Protein AF-F0Y9W9-F1 (afdb_monomer_lite)

Structure (mmCIF, N/CA/C/O backbone):
data_AF-F0Y9W9-F1
#
_entry.id   AF-F0Y9W9-F1
#
loop_
_atom_site.group_PDB
_atom_site.id
_atom_site.type_symbol
_atom_site.label_atom_id
_atom_site.label_alt_id
_atom_site.label_comp_id
_atom_site.label_asym_id
_atom_site.label_entity_id
_atom_site.label_seq_id
_atom_site.pdbx_PDB_ins_code
_atom_site.Cartn_x
_atom_site.Cartn_y
_atom_site.Cartn_z
_atom_site.occupancy
_atom_site.B_iso_or_equiv
_atom_site.auth_seq_id
_atom_site.auth_comp_id
_atom_site.auth_asym_id
_atom_site.auth_atom_id
_atom_site.pdbx_PDB_model_num
ATOM 1 N N . MET A 1 1 ? 81.008 -52.073 2.244 1.00 45.12 1 MET A N 1
ATOM 2 C CA . MET A 1 1 ? 81.678 -50.827 1.821 1.00 45.12 1 MET A CA 1
ATOM 3 C C . MET A 1 1 ? 80.948 -49.653 2.458 1.00 45.12 1 MET A C 1
ATOM 5 O O . MET A 1 1 ? 79.726 -49.645 2.390 1.00 45.12 1 MET A O 1
ATOM 9 N N . PRO A 1 2 ? 81.667 -48.753 3.144 1.00 49.97 2 PRO A N 1
ATOM 10 C CA . PRO A 1 2 ? 81.121 -47.589 3.841 1.00 49.97 2 PRO A CA 1
ATOM 11 C C . PRO A 1 2 ? 81.069 -46.371 2.902 1.00 49.97 2 PRO A C 1
ATOM 13 O O . PRO A 1 2 ? 81.779 -46.360 1.903 1.00 49.97 2 PRO A O 1
ATOM 16 N N . SER A 1 3 ? 80.293 -45.336 3.230 1.00 41.53 3 SER A N 1
ATOM 17 C CA . SER A 1 3 ? 80.846 -44.002 3.534 1.00 41.53 3 SER A CA 1
ATOM 18 C C . SER A 1 3 ? 79.731 -43.009 3.870 1.00 41.53 3 SER A C 1
ATOM 20 O O . SER A 1 3 ? 78.665 -43.021 3.262 1.00 41.53 3 SER A O 1
ATOM 22 N N . ALA A 1 4 ? 79.999 -42.162 4.858 1.00 50.69 4 ALA A N 1
ATOM 23 C CA . ALA A 1 4 ? 79.092 -41.201 5.462 1.00 50.69 4 ALA A CA 1
ATOM 24 C C . ALA A 1 4 ? 79.586 -39.758 5.218 1.00 50.69 4 ALA A C 1
ATOM 26 O O . ALA A 1 4 ? 80.795 -39.545 5.262 1.00 50.69 4 ALA A O 1
ATOM 27 N N . LEU A 1 5 ? 78.630 -38.810 5.112 1.00 49.34 5 LEU A N 1
ATOM 28 C CA . LEU A 1 5 ? 78.704 -37.351 5.415 1.00 49.34 5 LEU A CA 1
ATOM 29 C C . LEU A 1 5 ? 79.636 -36.474 4.524 1.00 49.34 5 LEU A C 1
ATOM 31 O O . LEU A 1 5 ? 80.448 -37.055 3.809 1.00 49.34 5 LEU A O 1
ATOM 35 N N . PRO A 1 6 ? 79.588 -35.104 4.531 1.00 58.44 6 PRO A N 1
ATOM 36 C CA . PRO A 1 6 ? 78.855 -34.134 5.388 1.00 58.44 6 PRO A CA 1
ATOM 37 C C . PRO A 1 6 ? 78.219 -32.883 4.677 1.00 58.44 6 PRO A C 1
ATOM 39 O O . PRO A 1 6 ? 78.320 -32.707 3.467 1.00 58.44 6 PRO A O 1
ATOM 42 N N . ILE A 1 7 ? 77.587 -31.997 5.473 1.00 56.09 7 ILE A N 1
ATOM 43 C CA . ILE A 1 7 ? 77.077 -30.625 5.169 1.00 56.09 7 ILE A CA 1
ATOM 44 C C . ILE A 1 7 ? 78.184 -29.568 5.435 1.00 56.09 7 ILE A C 1
ATOM 46 O O . ILE A 1 7 ? 79.073 -29.849 6.243 1.00 56.09 7 ILE A O 1
ATOM 50 N N . PRO A 1 8 ? 78.126 -28.345 4.854 1.00 61.22 8 PRO A N 1
ATOM 51 C CA . PRO A 1 8 ? 78.086 -27.146 5.723 1.00 61.22 8 PRO A CA 1
ATOM 52 C C . PRO A 1 8 ? 77.173 -25.977 5.248 1.00 61.22 8 PRO A C 1
ATOM 54 O O . PRO A 1 8 ? 76.978 -25.758 4.055 1.00 61.22 8 PRO A O 1
ATOM 57 N N . SER A 1 9 ? 76.654 -25.215 6.228 1.00 49.28 9 SER A N 1
ATOM 58 C CA . SER A 1 9 ? 76.057 -23.849 6.172 1.00 49.28 9 SER A CA 1
ATOM 59 C C . SER A 1 9 ? 77.140 -22.757 5.930 1.00 49.28 9 SER A C 1
ATOM 61 O O . SER A 1 9 ? 78.272 -23.139 5.639 1.00 49.28 9 SER A O 1
ATOM 63 N N . PRO A 1 10 ? 76.970 -21.439 6.229 1.00 57.09 10 PRO A N 1
ATOM 64 C CA . PRO A 1 10 ? 75.840 -20.484 6.215 1.00 57.09 10 PRO A CA 1
ATOM 65 C C . PRO A 1 10 ? 76.157 -19.224 5.345 1.00 57.09 10 PRO A C 1
ATOM 67 O O . PRO A 1 10 ? 77.258 -19.076 4.822 1.00 57.09 10 PRO A O 1
ATOM 70 N N . THR A 1 11 ? 75.259 -18.232 5.242 1.00 49.88 11 THR A N 1
ATOM 71 C CA . THR A 1 11 ? 75.666 -16.842 4.914 1.00 49.88 11 THR A CA 1
ATOM 72 C C . THR A 1 11 ? 74.821 -15.835 5.697 1.00 49.88 11 THR A C 1
ATOM 74 O O . THR A 1 11 ? 73.596 -15.851 5.627 1.00 49.88 11 THR A O 1
ATOM 77 N N . THR A 1 12 ? 75.499 -14.971 6.455 1.00 52.69 12 THR A N 1
ATOM 78 C CA . THR A 1 12 ? 74.963 -13.878 7.284 1.00 52.69 12 THR A CA 1
ATOM 79 C C . THR A 1 12 ? 75.570 -12.528 6.870 1.00 52.69 12 THR A C 1
ATOM 81 O O . THR A 1 12 ? 76.795 -12.459 6.807 1.00 52.69 12 THR A O 1
ATOM 84 N N . SER A 1 13 ? 74.718 -11.486 6.766 1.00 47.53 13 SER A N 1
ATOM 85 C CA . SER A 1 13 ? 74.941 -10.029 7.040 1.00 47.53 13 SER A CA 1
ATOM 86 C C . SER A 1 13 ? 75.997 -9.240 6.220 1.00 47.53 13 SER A C 1
ATOM 88 O O . SER A 1 13 ? 76.772 -9.894 5.530 1.00 47.53 13 SER A O 1
ATOM 90 N N . PRO A 1 14 ? 76.116 -7.872 6.279 1.00 57.94 14 PRO A N 1
ATOM 91 C CA . PRO A 1 14 ? 75.493 -6.834 7.159 1.00 57.94 14 PRO A CA 1
ATOM 92 C C . PRO A 1 14 ? 74.902 -5.563 6.435 1.00 57.94 14 PRO A C 1
ATOM 94 O O . PRO A 1 14 ? 75.173 -5.339 5.263 1.00 57.94 14 PRO A O 1
ATOM 97 N N . THR A 1 15 ? 73.928 -4.825 7.013 1.00 48.25 15 THR A N 1
ATOM 98 C CA . THR A 1 15 ? 73.991 -3.536 7.792 1.00 48.25 15 THR A CA 1
ATOM 99 C C . THR A 1 15 ? 74.195 -2.230 6.992 1.00 48.25 15 THR A C 1
ATOM 101 O O . THR A 1 15 ? 75.249 -2.078 6.396 1.00 48.25 15 THR A O 1
ATOM 104 N N . VAL A 1 16 ? 73.252 -1.263 7.065 1.00 51.06 16 VAL A N 1
ATOM 105 C CA . VAL A 1 16 ? 73.372 0.066 7.748 1.00 51.06 16 VAL A CA 1
ATOM 106 C C . VAL A 1 16 ? 72.125 0.972 7.544 1.00 51.06 16 VAL A C 1
ATOM 108 O O . VAL A 1 16 ? 71.793 1.352 6.427 1.00 51.06 16 VAL A O 1
ATOM 111 N N . SER A 1 17 ? 71.480 1.371 8.650 1.00 52.19 17 SER A N 1
ATOM 112 C CA . SER A 1 17 ? 70.821 2.691 8.868 1.00 52.19 17 SER A CA 1
ATOM 113 C C . SER A 1 17 ? 71.918 3.737 9.231 1.00 52.19 17 SER A C 1
ATOM 115 O O . SER A 1 17 ? 73.065 3.295 9.320 1.00 52.19 17 SER A O 1
ATOM 117 N N . PRO A 1 18 ? 71.701 5.045 9.557 1.00 60.84 18 PRO A N 1
ATOM 118 C CA . PRO A 1 18 ? 70.474 5.840 9.791 1.00 60.84 18 PRO A CA 1
ATOM 119 C C . PRO A 1 18 ? 70.518 7.267 9.157 1.00 60.84 18 PRO A C 1
ATOM 121 O O . PRO A 1 18 ? 71.467 7.589 8.451 1.00 60.84 18 PRO A O 1
ATOM 124 N N . THR A 1 19 ? 69.535 8.147 9.423 1.00 45.56 19 THR A N 1
ATOM 125 C CA . THR A 1 19 ? 69.728 9.545 9.917 1.00 45.56 19 THR A CA 1
ATOM 126 C C . THR A 1 19 ? 68.378 10.264 10.112 1.00 45.56 19 THR A C 1
ATOM 128 O O . THR A 1 19 ? 67.395 10.013 9.425 1.00 45.56 19 THR A O 1
ATOM 131 N N . THR A 1 20 ? 68.374 11.106 11.139 1.00 44.06 20 THR A N 1
ATOM 132 C CA . THR A 1 20 ? 67.322 11.684 11.985 1.00 44.06 20 THR A CA 1
ATOM 133 C C . THR A 1 20 ? 66.932 13.138 11.654 1.00 44.06 20 THR A C 1
ATOM 135 O O . THR A 1 20 ? 67.839 13.917 11.393 1.00 44.06 20 THR A O 1
ATOM 138 N N . SER A 1 21 ? 65.643 13.482 11.862 1.00 50.47 21 SER A N 1
ATOM 139 C CA . SER A 1 21 ? 65.066 14.693 12.532 1.00 50.47 21 SER A CA 1
ATOM 140 C C . SER A 1 21 ? 65.474 16.129 12.090 1.00 50.47 21 SER A C 1
ATOM 142 O O . SER A 1 21 ? 66.391 16.304 11.303 1.00 50.47 21 SER A O 1
ATOM 144 N N . PRO A 1 22 ? 64.920 17.205 12.701 1.00 59.88 22 PRO A N 1
ATOM 145 C CA . PRO A 1 22 ? 63.528 17.699 12.707 1.00 59.88 22 PRO A CA 1
ATOM 146 C C . PRO A 1 22 ? 63.455 19.184 12.240 1.00 59.88 22 PRO A C 1
ATOM 148 O O . PRO A 1 22 ? 64.487 19.831 12.089 1.00 59.88 22 PRO A O 1
ATOM 151 N N . THR A 1 23 ? 62.273 19.796 12.081 1.00 45.53 23 THR A N 1
ATOM 152 C CA . THR A 1 23 ? 62.137 21.274 12.173 1.00 45.53 23 THR A CA 1
ATOM 153 C C . THR A 1 23 ? 60.751 21.668 12.692 1.00 45.53 23 THR A C 1
ATOM 155 O O . THR A 1 23 ? 59.733 21.166 12.222 1.00 45.53 23 THR A O 1
ATOM 158 N N . GLU A 1 24 ? 60.768 22.532 13.705 1.00 47.97 24 GLU A N 1
ATOM 159 C CA . GLU A 1 24 ? 59.662 23.027 14.527 1.00 47.97 24 GLU A CA 1
ATOM 160 C C . GLU A 1 24 ? 58.868 24.187 13.880 1.00 47.97 24 GLU A C 1
ATOM 162 O O . GLU A 1 24 ? 59.366 24.904 13.013 1.00 47.97 24 GLU A O 1
ATOM 167 N N . SER A 1 25 ? 57.638 24.384 14.374 1.00 50.03 25 SER A N 1
ATOM 168 C CA . SER A 1 25 ? 56.758 25.572 14.255 1.00 50.03 25 SER A CA 1
ATOM 169 C C . SER A 1 25 ? 57.387 26.837 14.906 1.00 50.03 25 SER A C 1
ATOM 171 O O . SER A 1 25 ? 58.336 26.646 15.669 1.00 50.03 25 SER A O 1
ATOM 173 N N . PRO A 1 26 ? 56.897 28.108 14.741 1.00 55.50 26 PRO A N 1
ATOM 174 C CA . PRO A 1 26 ? 55.583 28.543 15.284 1.00 55.50 26 PRO A CA 1
ATOM 175 C C . PRO A 1 26 ? 54.857 29.793 14.660 1.00 55.50 26 PRO A C 1
ATOM 177 O O . PRO A 1 26 ? 55.455 30.641 14.011 1.00 55.50 26 PRO A O 1
ATOM 180 N N . THR A 1 27 ? 53.557 29.924 14.998 1.00 47.91 27 THR A N 1
ATOM 181 C CA . THR A 1 27 ? 52.747 31.141 15.330 1.00 47.91 27 THR A CA 1
ATOM 182 C C . THR A 1 27 ? 52.357 32.233 14.306 1.00 47.91 27 THR A C 1
ATOM 184 O O . THR A 1 27 ? 53.193 32.884 13.694 1.00 47.91 27 THR A O 1
ATOM 187 N N . THR A 1 28 ? 51.047 32.553 14.276 1.00 43.94 28 THR A N 1
ATOM 188 C CA . THR A 1 28 ? 50.360 33.863 14.546 1.00 43.94 28 THR A CA 1
ATOM 189 C C . THR A 1 28 ? 48.863 33.706 14.186 1.00 43.94 28 THR A C 1
ATOM 191 O O . THR A 1 28 ? 48.564 32.972 13.257 1.00 43.94 28 THR A O 1
ATOM 194 N N . ALA A 1 29 ? 47.818 34.305 14.771 1.00 52.84 29 ALA A N 1
ATOM 195 C CA . ALA A 1 29 ? 47.466 34.996 16.019 1.00 52.84 29 ALA A CA 1
ATOM 196 C C . ALA A 1 29 ? 45.902 35.064 16.041 1.00 52.84 29 ALA A C 1
ATOM 198 O O . ALA A 1 29 ? 45.303 35.049 14.964 1.00 52.84 29 ALA A O 1
ATOM 199 N N . PRO A 1 30 ? 45.205 35.146 17.194 1.00 53.12 30 PRO A N 1
ATOM 200 C CA . PRO A 1 30 ? 43.744 35.298 17.239 1.00 53.12 30 PRO A CA 1
ATOM 201 C C . PRO A 1 30 ? 43.315 36.776 17.168 1.00 53.12 30 PRO A C 1
ATOM 203 O O . PRO A 1 30 ? 43.881 37.621 17.860 1.00 53.12 30 PRO A O 1
ATOM 206 N N . THR A 1 31 ? 42.281 37.098 16.383 1.00 50.03 31 THR A N 1
ATOM 207 C CA . THR A 1 31 ? 41.627 38.419 16.416 1.00 50.03 31 THR A CA 1
ATOM 208 C C . THR A 1 31 ? 40.296 38.324 17.152 1.00 50.03 31 THR A C 1
ATOM 210 O O . THR A 1 31 ? 39.349 37.695 16.690 1.00 50.03 31 THR A O 1
ATOM 213 N N . THR A 1 32 ? 40.238 38.984 18.303 1.00 55.41 32 THR A N 1
ATOM 214 C CA . THR A 1 32 ? 39.020 39.357 19.018 1.00 55.41 32 THR A CA 1
ATOM 215 C C . THR A 1 32 ? 38.645 40.791 18.643 1.00 55.41 32 THR A C 1
ATOM 217 O O . THR A 1 32 ? 39.508 41.662 18.608 1.00 55.41 32 THR A O 1
ATOM 220 N N . THR A 1 33 ? 37.365 41.062 18.381 1.00 50.31 33 THR A N 1
ATOM 221 C CA . THR A 1 33 ? 36.632 42.229 18.920 1.00 50.31 33 THR A CA 1
ATOM 222 C C . THR A 1 33 ? 35.144 42.193 18.516 1.00 50.31 33 THR A C 1
ATOM 224 O O . THR A 1 33 ? 34.805 41.648 17.467 1.00 50.31 33 THR A O 1
ATOM 227 N N . PRO A 1 34 ? 34.244 42.727 19.368 1.00 54.75 34 PRO A N 1
ATOM 228 C CA . PRO A 1 34 ? 32.792 42.597 19.251 1.00 54.75 34 PRO A CA 1
ATOM 229 C C . PRO A 1 34 ? 32.189 43.723 18.400 1.00 54.75 34 PRO A C 1
ATOM 231 O O . PRO A 1 34 ? 32.618 44.870 18.507 1.00 54.75 34 PRO A O 1
ATOM 234 N N . THR A 1 35 ? 31.154 43.428 17.607 1.00 46.56 35 THR A N 1
ATOM 235 C CA . THR A 1 35 ? 30.336 44.469 16.962 1.00 46.56 35 THR A CA 1
ATOM 236 C C . THR A 1 35 ? 28.912 44.452 17.505 1.00 46.56 35 THR A C 1
ATOM 238 O O . THR A 1 35 ? 28.275 43.416 17.668 1.00 46.56 35 THR A O 1
ATOM 241 N N . THR A 1 36 ? 28.492 45.662 17.837 1.00 41.03 36 THR A N 1
ATOM 242 C CA . THR A 1 36 ? 27.295 46.141 18.516 1.00 41.03 36 THR A CA 1
ATOM 243 C C . THR A 1 36 ? 25.967 45.762 17.863 1.00 41.03 36 THR A C 1
ATOM 245 O O . THR A 1 36 ? 25.839 45.755 16.641 1.00 41.03 36 THR A O 1
ATOM 248 N N . ALA A 1 37 ? 24.955 45.582 18.713 1.00 50.31 37 ALA A N 1
ATOM 249 C CA . ALA A 1 37 ? 23.539 45.568 18.358 1.00 50.31 37 ALA A CA 1
ATOM 250 C C . ALA A 1 37 ? 23.091 46.852 17.632 1.00 50.31 37 ALA A C 1
ATOM 252 O O . ALA A 1 37 ? 23.570 47.943 17.955 1.00 50.31 37 ALA A O 1
ATOM 253 N N . PRO A 1 38 ? 22.075 46.738 16.760 1.00 48.75 38 PRO A N 1
ATOM 254 C CA . PRO A 1 38 ? 21.018 47.740 16.736 1.00 48.75 38 PRO A CA 1
ATOM 255 C C . PRO A 1 38 ? 19.606 47.125 16.804 1.00 48.75 38 PRO A C 1
ATOM 257 O O . PRO A 1 38 ? 19.211 46.299 15.991 1.00 48.75 38 PRO A O 1
ATOM 260 N N . THR A 1 39 ? 18.866 47.602 17.804 1.00 38.53 39 THR A N 1
ATOM 261 C CA . THR A 1 39 ? 17.494 48.134 17.730 1.00 38.53 39 THR A CA 1
ATOM 262 C C . THR A 1 39 ? 16.373 47.289 17.108 1.00 38.53 39 THR A C 1
ATOM 264 O O . THR A 1 39 ? 16.188 47.229 15.896 1.00 38.53 39 THR A O 1
ATOM 267 N N . SER A 1 40 ? 15.499 46.803 17.995 1.00 46.28 40 SER A N 1
ATOM 268 C CA . SER A 1 40 ? 14.095 46.475 17.735 1.00 46.28 40 SER A CA 1
ATOM 269 C C . SER A 1 40 ? 13.322 47.644 17.118 1.00 46.28 40 SER A C 1
ATOM 271 O O . SER A 1 40 ? 13.279 48.717 17.717 1.00 46.28 40 SER A O 1
ATOM 273 N N . ALA A 1 41 ? 12.601 47.403 16.021 1.00 43.66 41 ALA A N 1
ATOM 274 C CA . ALA A 1 41 ? 11.295 48.016 15.774 1.00 43.66 41 ALA A CA 1
ATOM 275 C C . ALA A 1 41 ? 10.528 47.286 14.657 1.00 43.66 41 ALA A C 1
ATOM 277 O O . ALA A 1 41 ? 11.041 47.101 13.559 1.00 43.66 41 ALA A O 1
ATOM 278 N N . SER A 1 42 ? 9.247 47.039 14.945 1.00 41.16 42 SER A N 1
ATOM 279 C CA . SER A 1 42 ? 8.130 46.921 13.991 1.00 41.16 42 SER A CA 1
ATOM 280 C C . SER A 1 42 ? 7.779 45.526 13.447 1.00 41.16 42 SER A C 1
ATOM 282 O O . SER A 1 42 ? 8.096 45.166 12.323 1.00 41.16 42 SER A O 1
ATOM 284 N N . ASN A 1 43 ? 7.008 44.802 14.269 1.00 49.56 43 ASN A N 1
ATOM 285 C CA . ASN A 1 43 ? 5.745 44.130 13.915 1.00 49.56 43 ASN A CA 1
ATOM 286 C C . ASN A 1 43 ? 5.699 43.269 12.627 1.00 49.56 43 ASN A C 1
ATOM 288 O O . ASN A 1 43 ? 5.440 43.812 11.551 1.00 49.56 43 ASN A O 1
ATOM 292 N N . PRO A 1 44 ? 5.730 41.926 12.723 1.00 40.72 44 PRO A N 1
ATOM 293 C CA . PRO A 1 44 ? 5.174 41.083 11.676 1.00 40.72 44 PRO A CA 1
ATOM 294 C C . PRO A 1 44 ? 3.645 41.004 11.817 1.00 40.72 44 PRO A C 1
ATOM 296 O O . PRO A 1 44 ? 3.096 40.582 12.833 1.00 40.72 44 PRO A O 1
ATOM 299 N N . THR A 1 45 ? 2.962 41.449 10.767 1.00 46.06 45 THR A N 1
ATOM 300 C CA . THR A 1 45 ? 1.559 41.182 10.425 1.00 46.06 45 THR A CA 1
ATOM 301 C C . THR A 1 45 ? 1.182 39.720 10.720 1.00 46.06 45 THR A C 1
ATOM 303 O O . THR A 1 45 ? 2.008 38.845 10.442 1.00 46.06 45 THR A O 1
ATOM 306 N N . PRO A 1 46 ? -0.027 39.399 11.236 1.00 45.66 46 PRO A N 1
ATOM 307 C CA . PRO A 1 46 ? -0.427 38.005 11.394 1.00 45.66 46 PRO A CA 1
ATOM 308 C C . PRO A 1 46 ? -0.360 37.295 10.037 1.00 45.66 46 PRO A C 1
ATOM 310 O O . PRO A 1 46 ? -0.986 37.709 9.060 1.00 45.66 46 PRO A O 1
ATOM 313 N N . LYS A 1 47 ? 0.453 36.237 9.996 1.00 46.12 47 LYS A N 1
ATOM 314 C CA . LYS A 1 47 ? 0.538 35.265 8.904 1.00 46.12 47 LYS A CA 1
ATOM 315 C C . LYS A 1 47 ? -0.882 34.756 8.607 1.00 46.12 47 LYS A C 1
ATOM 317 O O . LYS A 1 47 ? -1.599 34.473 9.568 1.00 46.12 47 LYS A O 1
ATOM 322 N N . PRO A 1 48 ? -1.312 34.650 7.335 1.00 45.38 48 PRO A N 1
ATOM 323 C CA . PRO A 1 48 ? -2.627 34.108 7.023 1.00 45.38 48 PRO A CA 1
ATOM 324 C C . PRO A 1 48 ? -2.745 32.723 7.658 1.00 45.38 48 PRO A C 1
ATOM 326 O O . PRO A 1 48 ? -1.899 31.858 7.420 1.00 45.38 48 PRO A O 1
ATOM 329 N N . THR A 1 49 ? -3.762 32.547 8.502 1.00 49.94 49 THR A N 1
ATOM 330 C CA . THR A 1 49 ? -4.181 31.243 9.010 1.00 49.94 49 THR A CA 1
ATOM 331 C C . THR A 1 49 ? -4.287 30.310 7.806 1.00 49.94 49 THR A C 1
ATOM 333 O O . THR A 1 49 ? -5.045 30.641 6.887 1.00 49.94 49 THR A O 1
ATOM 336 N N . PRO A 1 50 ? -3.522 29.204 7.735 1.00 43.88 50 PRO A N 1
ATOM 337 C CA . PRO A 1 50 ? -3.758 28.221 6.693 1.00 43.88 50 PRO A CA 1
ATOM 338 C C . PRO A 1 50 ? -5.222 27.803 6.815 1.00 43.88 50 PRO A C 1
ATOM 340 O O . PRO A 1 50 ? -5.685 27.457 7.904 1.00 43.88 50 PRO A O 1
ATOM 343 N N . ALA A 1 51 ? -5.970 27.937 5.719 1.00 53.41 51 ALA A N 1
ATOM 344 C CA . ALA A 1 51 ? -7.319 27.403 5.646 1.00 53.41 51 ALA A CA 1
ATOM 345 C C . ALA A 1 51 ? -7.266 25.938 6.107 1.00 53.41 51 ALA A C 1
ATOM 347 O O . ALA A 1 51 ? -6.295 25.260 5.756 1.00 53.41 51 ALA A O 1
ATOM 348 N N . PRO A 1 52 ? -8.233 25.461 6.911 1.00 46.47 52 PRO A N 1
ATOM 349 C CA . PRO A 1 52 ? -8.198 24.099 7.415 1.00 46.47 52 PRO A CA 1
ATOM 350 C C . PRO A 1 52 ? -8.060 23.143 6.234 1.00 46.47 52 PRO A C 1
ATOM 352 O O . PRO A 1 52 ? -8.917 23.093 5.349 1.00 46.47 52 PRO A O 1
ATOM 355 N N . THR A 1 53 ? -6.930 22.439 6.210 1.00 44.75 53 THR A N 1
ATOM 356 C CA . THR A 1 53 ? -6.702 21.292 5.347 1.00 44.75 53 THR A CA 1
ATOM 357 C C . THR A 1 53 ? -7.863 20.337 5.574 1.00 44.75 53 THR A C 1
ATOM 359 O O . THR A 1 53 ? -8.223 20.073 6.717 1.00 44.75 53 THR A O 1
ATOM 362 N N . SER A 1 54 ? -8.475 19.911 4.475 1.00 54.25 54 SER A N 1
ATOM 363 C CA . SER A 1 54 ? -9.680 19.089 4.372 1.00 54.25 54 SER A CA 1
ATOM 364 C C . SER A 1 54 ? -9.675 17.842 5.273 1.00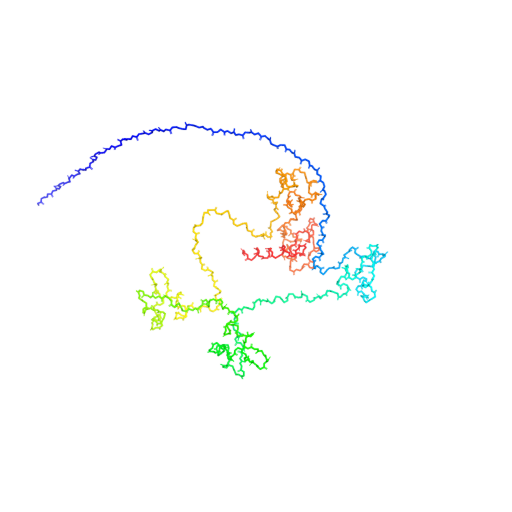 54.25 54 SER A C 1
ATOM 366 O O . SER A 1 54 ? -9.467 16.730 4.797 1.00 54.25 54 SER A O 1
ATOM 368 N N . SER A 1 55 ? -9.966 17.997 6.564 1.00 59.38 55 SER A N 1
ATOM 369 C CA . SER A 1 55 ? -10.518 16.927 7.383 1.00 59.38 55 SER A CA 1
ATOM 370 C C . SER A 1 55 ? -12.034 17.069 7.346 1.00 59.38 55 SER A C 1
ATOM 372 O O . SER A 1 55 ? -12.627 18.028 7.842 1.00 59.38 55 SER A O 1
ATOM 374 N N . CYS A 1 56 ? -12.682 16.120 6.683 1.00 77.38 56 CYS A N 1
ATOM 375 C CA . CYS A 1 56 ? -14.123 15.960 6.750 1.00 77.38 56 CYS A CA 1
ATOM 376 C C . CYS A 1 56 ? -14.479 15.412 8.148 1.00 77.38 56 CYS A C 1
ATOM 378 O O . CYS A 1 56 ? -14.655 14.212 8.369 1.00 77.38 56 CYS A O 1
ATOM 380 N N . ALA A 1 57 ? -14.510 16.294 9.138 1.00 85.88 57 ALA A N 1
ATOM 381 C CA . ALA A 1 57 ? -14.881 15.950 10.499 1.00 85.88 57 ALA A CA 1
ATOM 382 C C . ALA A 1 57 ? -15.880 16.972 11.029 1.00 85.88 57 ALA A C 1
ATOM 384 O O . ALA A 1 57 ? -15.721 18.179 10.843 1.00 85.88 57 ALA A O 1
ATOM 385 N N . ASP A 1 58 ? -16.913 16.462 11.693 1.00 91.19 58 ASP A N 1
ATOM 386 C CA . ASP A 1 58 ? -17.848 17.290 12.434 1.00 91.19 58 ASP A CA 1
ATOM 387 C C . ASP A 1 58 ? -17.174 17.817 13.702 1.00 91.19 58 ASP A C 1
ATOM 389 O O . ASP A 1 58 ? -16.507 17.091 14.440 1.00 91.19 58 ASP A O 1
ATOM 393 N N . SER A 1 59 ? -17.350 19.106 13.958 1.00 90.06 59 SER A N 1
ATOM 394 C CA . SER A 1 59 ? -16.787 19.777 15.116 1.00 90.06 59 SER A CA 1
ATOM 395 C C . SER A 1 59 ? -17.519 19.355 16.387 1.00 90.06 59 SER A C 1
ATOM 397 O O . SER A 1 59 ? -18.696 19.660 16.573 1.00 90.06 59 SER A O 1
ATOM 399 N N . ALA A 1 60 ? -16.792 18.728 17.313 1.00 88.00 60 ALA A N 1
ATOM 400 C CA . ALA A 1 60 ? -17.310 18.362 18.632 1.00 88.00 60 ALA A CA 1
ATOM 401 C C . ALA A 1 60 ? -17.628 19.578 19.525 1.00 88.00 60 ALA A C 1
ATOM 403 O O . ALA A 1 60 ? -18.326 19.444 20.529 1.00 88.00 60 ALA A O 1
ATOM 404 N N . SER A 1 61 ? -17.107 20.761 19.184 1.00 87.94 61 SER A N 1
ATOM 405 C CA . SER A 1 61 ? -17.327 21.999 19.936 1.00 87.94 61 SER A CA 1
ATOM 406 C C . SER A 1 61 ? -18.426 22.885 19.350 1.00 87.94 61 SER A C 1
ATOM 408 O O . SER A 1 61 ? -18.781 23.881 19.976 1.00 87.94 61 SER A O 1
ATOM 410 N N . TRP A 1 62 ? -18.976 22.547 18.179 1.00 91.62 62 TRP A N 1
ATOM 411 C CA . TRP A 1 62 ? -19.997 23.363 17.528 1.00 91.62 62 TRP A CA 1
ATOM 412 C C . TRP A 1 62 ? -21.407 23.014 18.014 1.00 91.62 62 TRP A C 1
ATOM 414 O O . TRP A 1 62 ? -21.781 21.844 18.098 1.00 91.62 62 TRP A O 1
ATOM 424 N N . PHE A 1 63 ? -22.220 24.038 18.289 1.00 91.12 63 PHE A N 1
ATOM 425 C CA . PHE A 1 63 ? -23.628 23.872 18.647 1.00 91.12 63 PHE A CA 1
ATOM 426 C C . PHE A 1 63 ? -24.468 25.114 18.318 1.00 91.12 63 PHE A C 1
ATOM 428 O O . PHE A 1 63 ? -24.029 26.250 18.476 1.00 91.12 63 PHE A O 1
ATOM 435 N N . SER A 1 64 ? -25.732 24.933 17.920 1.00 86.94 64 SER A N 1
ATOM 436 C CA . SER A 1 64 ? -26.619 26.063 17.599 1.00 86.94 64 SER A CA 1
ATOM 437 C C . SER A 1 64 ? -27.441 26.542 18.803 1.00 86.94 64 SER A C 1
ATOM 439 O O . SER A 1 64 ? -28.369 25.855 19.241 1.00 86.94 64 SER A O 1
ATOM 441 N N . LYS A 1 65 ? -27.175 27.761 19.303 1.00 79.00 65 LYS A N 1
ATOM 442 C CA . LYS A 1 65 ? -27.852 28.462 20.430 1.00 79.00 65 LYS A CA 1
ATOM 443 C C . LYS A 1 65 ? -27.780 27.793 21.811 1.00 79.00 65 LYS A C 1
ATOM 445 O O . LYS A 1 65 ? -27.960 28.457 22.827 1.00 79.00 65 LYS A O 1
ATOM 450 N N . LYS A 1 66 ? -27.678 26.465 21.867 1.00 71.81 66 LYS A N 1
ATOM 451 C CA . LYS A 1 66 ? -27.636 25.640 23.079 1.00 71.81 66 LYS A CA 1
ATOM 452 C C . LYS A 1 66 ? -26.712 24.463 22.814 1.00 71.81 66 LYS A C 1
ATOM 454 O O . LYS A 1 66 ? -26.812 23.867 21.748 1.00 71.81 66 LYS A O 1
ATOM 459 N N . SER A 1 67 ? -25.948 24.049 23.820 1.00 75.62 67 SER A N 1
ATOM 460 C CA . SER A 1 67 ? -24.998 22.925 23.749 1.00 75.62 67 SER A CA 1
ATOM 461 C C . SER A 1 67 ? -25.599 21.562 23.374 1.00 75.62 67 SER A C 1
ATOM 463 O O . SER A 1 67 ? -24.860 20.618 23.148 1.00 75.62 67 SER A O 1
ATOM 465 N N . LYS A 1 68 ? -26.931 21.441 23.312 1.00 78.94 68 LYS A N 1
ATOM 466 C CA . LYS A 1 68 ? -27.637 20.217 22.899 1.00 78.94 68 LYS A CA 1
ATOM 467 C C . LYS A 1 68 ? -27.877 20.122 21.383 1.00 78.94 68 LYS A C 1
ATOM 469 O O . LYS A 1 68 ? -28.256 19.067 20.896 1.00 78.94 68 LYS A O 1
ATOM 474 N N . ASN A 1 69 ? -27.720 21.222 20.650 1.00 88.06 69 ASN A N 1
ATOM 475 C CA . ASN A 1 69 ? -27.951 21.271 19.206 1.00 88.06 69 ASN A CA 1
ATOM 476 C C . ASN A 1 69 ? -26.614 21.129 18.464 1.00 88.06 69 ASN A C 1
ATOM 478 O O . ASN A 1 69 ? -26.171 22.078 17.815 1.00 88.06 69 ASN A O 1
ATOM 482 N N . ASP A 1 70 ? -25.961 19.987 18.643 1.00 92.81 70 ASP A N 1
ATOM 483 C CA . ASP A 1 70 ? -24.663 19.639 18.056 1.00 92.81 70 ASP A CA 1
ATOM 484 C C . ASP A 1 70 ? -24.786 19.151 16.595 1.00 92.81 70 ASP A C 1
ATOM 486 O O . ASP A 1 70 ? -25.851 19.230 15.973 1.00 92.81 70 ASP A O 1
ATOM 490 N N . CYS A 1 71 ? -23.692 18.647 16.022 1.00 92.25 71 CYS A N 1
ATOM 491 C CA . CYS A 1 71 ? -23.695 18.104 14.664 1.00 92.25 71 CYS A CA 1
ATOM 492 C C . CYS A 1 71 ? -24.597 16.862 14.502 1.00 92.25 71 CYS A C 1
ATOM 494 O O . CYS A 1 71 ? -25.174 16.683 13.432 1.00 92.25 71 CYS A O 1
ATOM 496 N N . ALA A 1 72 ? -24.833 16.061 15.549 1.00 92.69 72 ALA A N 1
ATOM 497 C CA . ALA A 1 72 ? -25.788 14.951 15.476 1.00 92.69 72 ALA A CA 1
ATOM 498 C C . ALA A 1 72 ? -27.229 15.473 15.356 1.00 92.69 72 ALA A C 1
ATOM 500 O O . ALA A 1 72 ? -28.009 14.982 14.540 1.00 92.69 72 ALA A O 1
ATOM 501 N N . TRP A 1 73 ? -27.560 16.543 16.085 1.00 93.25 73 TRP A N 1
ATOM 502 C CA . TRP A 1 73 ? -28.818 17.263 15.886 1.00 93.25 73 TRP A CA 1
ATOM 503 C C . TRP A 1 73 ? -28.923 17.858 14.474 1.00 93.25 73 TRP A C 1
ATOM 505 O O . TRP A 1 73 ? -30.013 17.881 13.910 1.00 93.25 73 TRP A O 1
ATOM 515 N N . VAL A 1 74 ? -27.831 18.329 13.865 1.00 92.75 74 VAL A N 1
ATOM 516 C CA . VAL A 1 74 ? -27.858 18.801 12.467 1.00 92.75 74 VAL A CA 1
ATOM 517 C C . VAL A 1 74 ? -28.164 17.655 11.498 1.00 92.75 74 VAL A C 1
ATOM 519 O O . VAL A 1 74 ? -28.990 17.848 10.608 1.00 92.75 74 VAL A O 1
ATOM 522 N N . ALA A 1 75 ? -27.572 16.475 11.702 1.00 91.25 75 ALA A N 1
ATOM 523 C CA . ALA A 1 75 ? -27.720 15.313 10.821 1.00 91.25 75 ALA A CA 1
ATOM 524 C C . ALA A 1 75 ? -29.164 14.788 10.730 1.00 91.25 75 ALA A C 1
ATOM 526 O O . ALA A 1 75 ? -29.583 14.311 9.680 1.00 91.25 75 ALA A O 1
ATOM 527 N N . GLU A 1 76 ? -29.957 14.919 11.799 1.00 92.62 76 GLU A N 1
ATOM 528 C CA . GLU A 1 76 ? -31.372 14.510 11.807 1.00 92.62 76 GLU A CA 1
ATOM 529 C C . GLU A 1 76 ? -32.252 15.272 10.795 1.00 92.62 76 GLU A C 1
ATOM 531 O O . GLU A 1 76 ? -33.324 14.792 10.433 1.00 92.62 76 GLU A O 1
ATOM 536 N N . ASP A 1 77 ? -31.852 16.479 10.384 1.00 90.38 77 ASP A N 1
ATOM 537 C CA . ASP A 1 77 ? -32.585 17.317 9.425 1.00 90.38 77 ASP A CA 1
ATOM 538 C C . ASP A 1 77 ? -31.615 18.316 8.777 1.00 90.38 77 ASP A C 1
ATOM 540 O O . ASP A 1 77 ? -31.650 19.536 8.993 1.00 90.38 77 ASP A O 1
ATOM 544 N N . ALA A 1 78 ? -30.688 17.757 8.000 1.00 89.50 78 ALA A N 1
ATOM 545 C CA . ALA A 1 78 ? -29.606 18.492 7.358 1.00 89.50 78 ALA A CA 1
ATOM 546 C C . ALA A 1 78 ? -30.123 19.637 6.464 1.00 89.50 78 ALA A C 1
ATOM 548 O O . ALA A 1 78 ? -29.552 20.731 6.463 1.00 89.50 78 ALA A O 1
ATOM 549 N N . GLU A 1 79 ? -31.245 19.441 5.764 1.00 88.00 79 GLU A N 1
ATOM 550 C CA . GLU A 1 79 ? -31.824 20.439 4.854 1.00 88.00 79 GLU A CA 1
ATOM 551 C C . GLU A 1 79 ? -32.129 21.771 5.555 1.00 88.00 79 GLU A C 1
ATOM 553 O O . GLU A 1 79 ? -31.801 22.847 5.043 1.00 88.00 79 GLU A O 1
ATOM 558 N N . SER A 1 80 ? -32.710 21.719 6.758 1.00 89.44 80 SER A N 1
ATOM 559 C CA . SER A 1 80 ? -33.088 22.923 7.502 1.00 89.44 80 SER A CA 1
ATOM 560 C C . SER A 1 80 ? -31.999 23.399 8.475 1.00 89.44 80 SER A C 1
ATOM 562 O O . SER A 1 80 ? -31.903 24.600 8.788 1.00 89.44 80 SER A O 1
ATOM 564 N N . ARG A 1 81 ? -31.153 22.478 8.955 1.00 93.06 81 ARG A N 1
ATOM 565 C CA . ARG A 1 81 ? -30.210 22.728 10.056 1.00 93.06 81 ARG A CA 1
ATOM 566 C C . ARG A 1 81 ? -28.816 23.121 9.583 1.00 93.06 81 ARG A C 1
ATOM 568 O O . ARG A 1 81 ? -28.165 23.910 10.264 1.00 93.06 81 ARG A O 1
ATOM 575 N N . CYS A 1 82 ? -28.400 22.747 8.374 1.00 92.81 82 CYS A N 1
ATOM 576 C CA . CYS A 1 82 ? -27.091 23.134 7.832 1.00 92.81 82 CYS A CA 1
ATOM 577 C C . CYS A 1 82 ? -26.914 24.642 7.615 1.00 92.81 82 CYS A C 1
ATOM 579 O O . CYS A 1 82 ? -25.792 25.146 7.561 1.00 92.81 82 CYS A O 1
ATOM 581 N N . SER A 1 83 ? -28.012 25.394 7.534 1.00 92.31 83 SER A N 1
ATOM 582 C CA . SER A 1 83 ? -27.976 26.858 7.443 1.00 92.31 83 SER A CA 1
ATOM 583 C C . SER A 1 83 ? -27.944 27.563 8.807 1.00 92.31 83 SER A C 1
ATOM 585 O O . SER A 1 83 ? -27.876 28.793 8.854 1.00 92.31 83 SER A O 1
ATOM 587 N N . LYS A 1 84 ? -28.013 26.819 9.921 1.00 92.81 84 LYS A N 1
ATOM 588 C CA . LYS A 1 84 ? -27.941 27.373 11.280 1.00 92.81 84 LYS A CA 1
ATOM 589 C C . LYS A 1 84 ? -26.512 27.755 11.643 1.00 92.81 84 LYS A C 1
ATOM 591 O O . LYS A 1 84 ? -25.559 27.311 11.009 1.00 92.81 84 LYS A O 1
ATOM 596 N N . LYS A 1 85 ? -26.396 28.603 12.660 1.00 93.31 85 LYS A N 1
ATOM 597 C CA . LYS A 1 85 ? -25.133 29.119 13.179 1.00 93.31 85 LYS A CA 1
ATOM 598 C C . LYS A 1 85 ? -25.034 28.899 14.686 1.00 93.31 85 LYS A C 1
ATOM 600 O O . LYS A 1 85 ? -26.077 28.733 15.337 1.00 93.31 85 LYS A O 1
ATOM 605 N N . ASP A 1 86 ? -23.810 28.885 15.189 1.00 89.12 86 ASP A N 1
ATOM 606 C CA . ASP A 1 86 ? -23.503 29.024 16.612 1.00 89.12 86 ASP A CA 1
ATOM 607 C C . ASP A 1 86 ? -23.480 30.507 17.034 1.00 89.12 86 ASP A C 1
ATOM 609 O O . ASP A 1 86 ? -23.889 31.391 16.269 1.00 89.12 86 ASP A O 1
ATOM 613 N N . ASP A 1 87 ? -23.065 30.762 18.275 1.00 88.81 87 ASP A N 1
ATOM 614 C CA . ASP A 1 87 ? -22.992 32.106 18.859 1.00 88.81 87 ASP A CA 1
ATOM 615 C C . ASP A 1 87 ? -21.836 32.948 18.277 1.00 88.81 87 ASP A C 1
ATOM 617 O O . ASP A 1 87 ? -21.894 34.176 18.332 1.00 88.81 87 ASP A O 1
ATOM 621 N N . ASP A 1 88 ? -20.845 32.299 17.653 1.00 87.38 88 ASP A N 1
ATOM 622 C CA . ASP A 1 88 ? -19.709 32.917 16.953 1.00 87.38 88 ASP A CA 1
ATOM 623 C C . ASP A 1 88 ? -19.977 33.099 15.442 1.00 87.38 88 ASP A C 1
ATOM 625 O O . ASP A 1 88 ? -19.067 33.348 14.647 1.00 87.38 88 ASP A O 1
ATOM 629 N N . ASP A 1 89 ? -21.244 32.989 15.023 1.00 87.44 89 ASP A N 1
ATOM 630 C CA . ASP A 1 89 ? -21.707 33.124 13.637 1.00 87.44 89 ASP A CA 1
ATOM 631 C C . ASP A 1 89 ? -21.171 32.051 12.653 1.00 87.44 89 ASP A C 1
ATOM 633 O O . ASP A 1 89 ? -21.376 32.158 11.431 1.00 87.44 89 ASP A O 1
ATOM 637 N N . VAL A 1 90 ? -20.566 30.968 13.151 1.00 90.19 90 VAL A N 1
ATOM 638 C CA . VAL A 1 90 ? -20.066 29.839 12.357 1.00 90.19 90 VAL A CA 1
ATOM 639 C C . VAL A 1 90 ? -21.227 28.942 11.942 1.00 90.19 90 VAL A C 1
ATOM 641 O O . VAL A 1 90 ? -22.015 28.465 12.759 1.00 90.19 90 VAL A O 1
ATOM 644 N N . LYS A 1 91 ? -21.345 28.682 10.636 1.00 92.56 91 LYS A N 1
ATOM 645 C CA . LYS A 1 91 ? -22.428 27.859 10.081 1.00 92.56 91 LYS A CA 1
ATOM 646 C C . LYS A 1 91 ? -22.205 26.367 10.337 1.00 92.56 91 LYS A C 1
ATOM 648 O O . LYS A 1 91 ? -21.106 25.854 10.136 1.00 92.56 91 LYS A O 1
ATOM 653 N N . ALA A 1 92 ? -23.298 25.648 10.579 1.00 90.81 92 ALA A N 1
ATOM 654 C CA . ALA A 1 92 ? -23.337 24.185 10.594 1.00 90.81 92 ALA A CA 1
ATOM 655 C C . ALA A 1 92 ? -22.747 23.590 9.304 1.00 90.81 92 ALA A C 1
ATOM 657 O O . ALA A 1 92 ? -21.984 22.640 9.343 1.00 90.81 92 ALA A O 1
ATOM 658 N N . LYS A 1 93 ? -22.996 24.217 8.145 1.00 89.38 93 LYS A N 1
ATOM 659 C CA . LYS A 1 93 ? -22.454 23.796 6.841 1.00 89.38 93 LYS A CA 1
ATOM 660 C C . LYS A 1 93 ? -20.917 23.714 6.764 1.00 89.38 93 LYS A C 1
ATOM 662 O O . LYS A 1 93 ? -20.406 23.098 5.826 1.00 89.38 93 LYS A O 1
ATOM 667 N N . SER A 1 94 ? -20.202 24.430 7.632 1.00 89.62 94 SER A N 1
ATOM 668 C CA . SER A 1 94 ? -18.733 24.437 7.701 1.00 89.62 94 SER A CA 1
ATOM 669 C C . SER A 1 94 ? -18.204 23.699 8.922 1.00 89.62 94 SER A C 1
ATOM 671 O O . SER A 1 94 ? -17.143 23.101 8.832 1.00 89.62 94 SER A O 1
ATOM 673 N N . ALA A 1 95 ? -18.930 23.742 10.039 1.00 91.75 95 ALA A N 1
ATOM 674 C CA . ALA A 1 95 ? -18.527 23.074 11.270 1.00 91.75 95 ALA A CA 1
ATOM 675 C C . ALA A 1 95 ? -18.971 21.607 11.346 1.00 91.75 95 ALA A C 1
ATOM 677 O O . ALA A 1 95 ? -18.352 20.839 12.063 1.00 91.75 95 ALA A O 1
ATOM 678 N N . CYS A 1 96 ? -20.014 21.220 10.611 1.00 92.69 96 CYS A N 1
ATOM 679 C CA . CYS A 1 96 ? -20.557 19.866 10.559 1.00 92.69 96 CYS A CA 1
ATOM 680 C C . CYS A 1 96 ? -20.649 19.357 9.102 1.00 92.69 96 CYS A C 1
ATOM 682 O O . CYS A 1 96 ? -21.752 19.163 8.573 1.00 92.69 96 CYS A O 1
ATOM 684 N N . PRO A 1 97 ? -19.521 19.244 8.376 1.00 90.56 97 PRO A N 1
ATOM 685 C CA . PRO A 1 97 ? -19.528 18.838 6.975 1.00 90.56 97 PRO A CA 1
ATOM 686 C C . PRO A 1 97 ? -20.091 17.419 6.754 1.00 90.56 97 PRO A C 1
ATOM 688 O O . PRO A 1 97 ? -20.751 17.224 5.730 1.00 90.56 97 PRO A O 1
ATOM 691 N N . ARG A 1 98 ? -19.933 16.479 7.703 1.00 89.50 98 ARG A N 1
ATOM 692 C CA . ARG A 1 98 ? -20.513 15.122 7.624 1.00 89.50 98 ARG A CA 1
ATOM 693 C C . ARG A 1 98 ? -22.010 15.152 7.890 1.00 89.50 98 ARG A C 1
ATOM 695 O O . ARG A 1 98 ? -22.781 14.706 7.048 1.00 89.50 98 ARG A O 1
ATOM 702 N N . ALA A 1 99 ? -22.441 15.777 8.989 1.00 91.69 99 ALA A N 1
ATOM 703 C CA . ALA A 1 99 ? -23.866 15.932 9.295 1.00 91.69 99 ALA A CA 1
ATOM 704 C C . ALA A 1 99 ? -24.653 16.632 8.178 1.00 91.69 99 ALA A C 1
ATOM 706 O O . ALA A 1 99 ? -25.852 16.420 8.024 1.00 91.69 99 ALA A O 1
ATOM 707 N N . CYS A 1 100 ? -23.983 17.486 7.403 1.00 92.06 100 CYS A N 1
ATOM 708 C CA . CYS A 1 100 ? -24.576 18.185 6.274 1.00 92.06 100 CYS A CA 1
ATOM 709 C C . CYS A 1 100 ? -24.529 17.434 4.941 1.00 92.06 100 CYS A C 1
ATOM 711 O O . CYS A 1 100 ? -24.939 18.019 3.936 1.00 92.06 100 CYS A O 1
ATOM 713 N N . GLY A 1 101 ? -24.021 16.197 4.909 1.00 85.06 101 GLY A N 1
ATOM 714 C CA . GLY A 1 101 ? -23.874 15.410 3.680 1.00 85.06 101 GLY A CA 1
ATOM 715 C C . GLY A 1 101 ? -22.965 16.089 2.654 1.00 85.06 101 GLY A C 1
ATOM 716 O O . GLY A 1 101 ? -23.215 16.033 1.456 1.00 85.06 101 GLY A O 1
ATOM 717 N N . LYS A 1 102 ? -21.972 16.849 3.130 1.00 82.50 102 LYS A N 1
ATOM 718 C CA . LYS A 1 102 ? -20.994 17.572 2.293 1.00 82.50 102 LYS A CA 1
ATOM 719 C C . LYS A 1 102 ? -19.637 16.900 2.278 1.00 82.50 102 LYS A C 1
ATOM 721 O O . LYS A 1 102 ? -18.679 17.460 1.751 1.00 82.50 102 LYS A O 1
ATOM 726 N N . CYS A 1 103 ? -19.589 15.757 2.927 1.00 76.44 103 CYS A N 1
ATOM 727 C CA . CYS A 1 103 ? -18.541 14.799 2.808 1.00 76.44 103 CYS A CA 1
ATOM 728 C C . CYS A 1 103 ? -19.074 13.676 1.951 1.00 76.44 103 CYS A C 1
ATOM 730 O O . CYS A 1 103 ? -20.134 13.131 2.255 1.00 76.44 103 CYS A O 1
ATOM 732 N N . ASP A 1 104 ? -18.344 13.355 0.900 1.00 68.44 104 ASP A N 1
ATOM 733 C CA . ASP A 1 104 ? -18.470 12.054 0.284 1.00 68.44 104 ASP A CA 1
ATOM 734 C C . ASP A 1 104 ? -17.873 11.070 1.305 1.00 68.44 104 ASP A C 1
ATOM 736 O O . ASP A 1 104 ? -16.672 11.087 1.565 1.00 68.44 104 ASP A O 1
ATOM 740 N N . ASP A 1 105 ? -18.718 10.276 1.970 1.00 52.97 105 ASP A N 1
ATOM 741 C CA . ASP A 1 105 ? -18.272 9.138 2.793 1.00 52.97 105 ASP A CA 1
ATOM 742 C C . ASP A 1 105 ? -17.699 7.991 1.915 1.00 52.97 105 ASP A C 1
ATOM 744 O O . ASP A 1 105 ? -17.335 6.944 2.432 1.00 52.97 105 ASP A O 1
ATOM 748 N N . ASP A 1 106 ? -17.541 8.229 0.607 1.00 49.38 106 ASP A N 1
ATOM 749 C CA . ASP A 1 106 ? -16.864 7.402 -0.399 1.00 49.38 106 ASP A CA 1
ATOM 750 C C . ASP A 1 106 ? -15.484 7.992 -0.754 1.00 49.38 106 ASP A C 1
ATOM 752 O O . ASP A 1 106 ? -15.138 8.245 -1.906 1.00 49.38 106 ASP A O 1
ATO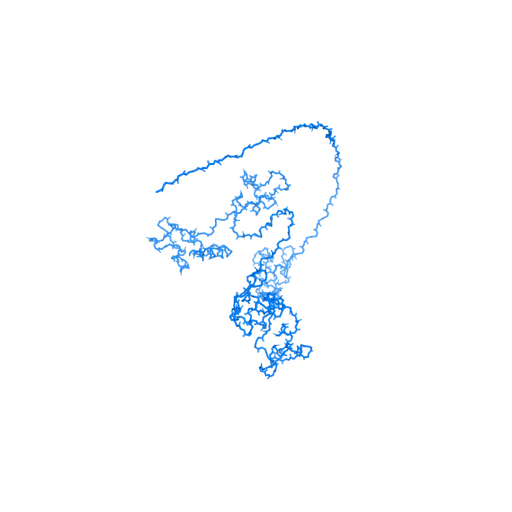M 756 N N . ALA A 1 107 ? -14.675 8.235 0.272 1.00 48.06 107 ALA A N 1
ATOM 757 C CA . ALA A 1 107 ? -13.247 7.975 0.151 1.00 48.06 107 ALA A CA 1
ATOM 758 C C . ALA A 1 107 ? -12.989 6.630 0.837 1.00 48.06 107 ALA A C 1
ATOM 760 O O . ALA A 1 107 ? -12.225 6.541 1.798 1.00 48.06 107 ALA A O 1
ATOM 761 N N . GLU A 1 108 ? -13.683 5.580 0.375 1.00 45.88 108 GLU A N 1
ATOM 762 C CA . GLU A 1 108 ? -12.992 4.302 0.338 1.00 45.88 108 GLU A CA 1
ATOM 763 C C . GLU A 1 108 ? -11.727 4.563 -0.471 1.00 45.88 108 GLU A C 1
ATOM 765 O O . GLU A 1 108 ? -11.765 5.124 -1.569 1.00 45.88 108 GLU A O 1
ATOM 770 N N . GLU A 1 109 ? -10.593 4.243 0.135 1.00 53.62 109 GLU A N 1
ATOM 771 C CA . GLU A 1 109 ? -9.403 3.943 -0.625 1.00 53.62 109 GLU A CA 1
ATOM 772 C C . GLU A 1 109 ? -9.764 2.797 -1.580 1.00 53.62 109 GLU A C 1
ATOM 774 O O . GLU A 1 109 ? -9.530 1.626 -1.294 1.00 53.62 109 GLU A O 1
ATOM 779 N N . GLU A 1 110 ? -10.281 3.129 -2.762 1.00 46.72 110 GLU A N 1
ATOM 780 C CA . GLU A 1 110 ? -9.648 2.572 -3.943 1.00 46.72 110 GLU A CA 1
ATOM 781 C C . GLU A 1 110 ? -8.237 3.162 -3.933 1.00 46.72 110 GLU A C 1
ATOM 783 O O . GLU A 1 110 ? -7.936 4.209 -4.507 1.00 46.72 110 GLU A O 1
ATOM 788 N N . ASP A 1 111 ? -7.373 2.480 -3.181 1.00 43.88 111 ASP A N 1
ATOM 789 C CA . ASP A 1 111 ? -6.049 2.156 -3.668 1.00 43.88 111 ASP A CA 1
ATOM 790 C C . ASP A 1 111 ? -6.268 1.627 -5.092 1.00 43.88 111 ASP A C 1
ATOM 792 O O . ASP A 1 111 ? -6.466 0.435 -5.330 1.00 43.88 111 ASP A O 1
ATOM 796 N N . GLU A 1 112 ? -6.353 2.555 -6.050 1.00 49.56 112 GLU A N 1
ATOM 797 C CA . GLU A 1 112 ? -5.866 2.348 -7.399 1.00 49.56 112 GLU A CA 1
ATOM 798 C C . GLU A 1 112 ? -4.410 1.960 -7.193 1.00 49.56 112 GLU A C 1
ATOM 800 O O . GLU A 1 112 ? -3.507 2.797 -7.261 1.00 49.56 112 GLU A O 1
ATOM 805 N N . ALA A 1 113 ? -4.215 0.682 -6.850 1.00 48.62 113 ALA A N 1
ATOM 806 C CA . ALA A 1 113 ? -2.943 0.023 -6.912 1.00 48.62 113 ALA A CA 1
ATOM 807 C C . ALA A 1 113 ? -2.438 0.395 -8.292 1.00 48.62 113 ALA A C 1
ATOM 809 O O . ALA A 1 113 ? -3.053 -0.004 -9.287 1.00 48.62 113 ALA A O 1
ATOM 810 N N . GLU A 1 114 ? -1.411 1.252 -8.333 1.00 56.16 114 GLU A N 1
ATOM 811 C CA . GLU A 1 114 ? -0.774 1.666 -9.575 1.00 56.16 114 GLU A CA 1
ATOM 812 C C . GLU A 1 114 ? -0.696 0.416 -10.443 1.00 56.16 114 GLU A C 1
ATOM 814 O O . GLU A 1 114 ? -0.143 -0.577 -9.952 1.00 56.16 114 GLU A O 1
ATOM 819 N N . PRO A 1 115 ? -1.348 0.385 -11.626 1.00 53.56 115 PRO A N 1
ATOM 820 C CA . PRO A 1 115 ? -1.576 -0.865 -12.321 1.00 53.56 115 PRO A CA 1
ATOM 821 C C . PRO A 1 115 ? -0.224 -1.535 -12.461 1.00 53.56 115 PRO A C 1
ATOM 823 O O . PRO A 1 115 ? 0.678 -0.982 -13.100 1.00 53.56 115 PRO A O 1
ATOM 826 N N . ALA A 1 116 ? -0.072 -2.687 -11.796 1.00 58.00 116 ALA A N 1
ATOM 827 C CA . ALA A 1 116 ? 1.113 -3.502 -11.948 1.00 58.00 116 ALA A CA 1
ATOM 828 C C . ALA A 1 116 ? 1.328 -3.619 -13.454 1.00 58.00 116 ALA A C 1
ATOM 830 O O . ALA A 1 116 ? 0.376 -3.900 -14.187 1.00 58.00 116 ALA A O 1
ATOM 831 N N . CYS A 1 117 ? 2.525 -3.260 -13.921 1.00 73.38 117 CYS A N 1
ATOM 832 C CA . CYS A 1 117 ? 2.800 -3.179 -15.346 1.00 73.38 117 CYS A CA 1
ATOM 833 C C . CYS A 1 117 ? 2.814 -4.591 -15.946 1.00 73.38 117 CYS A C 1
ATOM 835 O O . CYS A 1 117 ? 3.864 -5.200 -16.137 1.00 73.38 117 CYS A O 1
ATOM 837 N N . GLU A 1 118 ? 1.623 -5.121 -16.193 1.00 83.31 118 GLU A N 1
ATOM 838 C CA . GLU A 1 118 ? 1.359 -6.490 -16.587 1.00 83.31 118 GLU A CA 1
ATOM 839 C C . GLU A 1 118 ? 0.250 -6.510 -17.640 1.00 83.31 118 GLU A C 1
ATOM 841 O O . GLU A 1 118 ? -0.650 -5.671 -17.673 1.00 83.31 118 GLU A O 1
ATOM 846 N N . ASP A 1 119 ? 0.344 -7.469 -18.550 1.00 88.69 119 ASP A N 1
ATOM 847 C CA . ASP A 1 119 ? -0.717 -7.750 -19.500 1.00 88.69 119 ASP A CA 1
ATOM 848 C C . ASP A 1 119 ? -1.778 -8.656 -18.856 1.00 88.69 119 ASP A C 1
ATOM 850 O O . ASP A 1 119 ? -1.472 -9.738 -18.361 1.00 88.69 119 ASP A O 1
ATOM 854 N N . ASP A 1 120 ? -3.046 -8.273 -18.951 1.00 90.00 120 ASP A N 1
ATOM 855 C CA . ASP A 1 120 ? -4.186 -9.083 -18.534 1.00 90.00 120 ASP A CA 1
ATOM 856 C C . ASP A 1 120 ? -4.238 -10.388 -19.346 1.00 90.00 120 ASP A C 1
ATOM 858 O O . ASP A 1 120 ? -4.594 -10.425 -20.531 1.00 90.00 120 ASP A O 1
ATOM 862 N N . SER A 1 121 ? -3.896 -11.492 -18.679 1.00 87.94 121 SER A N 1
ATOM 863 C CA . SER A 1 121 ? -3.883 -12.838 -19.259 1.00 87.94 121 SER A CA 1
ATOM 864 C C . SER A 1 121 ? -5.263 -13.335 -19.709 1.00 87.94 121 SER A C 1
ATOM 866 O O . SER A 1 121 ? -5.354 -14.249 -20.538 1.00 87.94 121 SER A O 1
ATOM 868 N N . THR A 1 122 ? -6.338 -12.730 -19.200 1.00 90.69 122 THR A N 1
ATOM 869 C CA . THR A 1 122 ? -7.724 -13.058 -19.542 1.00 90.69 122 THR A CA 1
ATOM 870 C C . THR A 1 122 ? -8.268 -12.201 -20.682 1.00 90.69 122 THR A C 1
ATOM 872 O O . THR A 1 122 ? -9.267 -12.574 -21.306 1.00 90.69 122 THR A O 1
ATOM 875 N N . TRP A 1 123 ? -7.593 -11.102 -21.029 1.00 94.38 123 TRP A N 1
ATOM 876 C CA . TRP A 1 123 ? -8.022 -10.225 -22.109 1.00 94.38 123 TRP A CA 1
ATOM 877 C C . TRP A 1 123 ? -7.748 -10.831 -23.493 1.00 94.38 123 TRP A C 1
ATOM 879 O O . TRP A 1 123 ? -6.646 -11.285 -23.819 1.00 94.38 123 TRP A O 1
ATOM 889 N N . PHE A 1 124 ? -8.753 -10.784 -24.373 1.00 95.31 124 PHE A N 1
ATOM 890 C CA . PHE A 1 124 ? -8.605 -11.141 -25.783 1.00 95.31 124 PHE A CA 1
ATOM 891 C C . PHE A 1 124 ? -9.620 -10.429 -26.685 1.00 95.31 124 PHE A C 1
ATOM 893 O O . PHE A 1 124 ? -10.746 -10.142 -26.291 1.00 95.31 124 PHE A O 1
ATOM 900 N N . SER A 1 125 ? -9.271 -10.200 -27.955 1.00 95.00 125 SER A N 1
ATOM 901 C CA . SER A 1 125 ? -10.185 -9.578 -28.927 1.00 95.00 125 SER A CA 1
ATOM 902 C C . SER A 1 125 ? -10.901 -10.611 -29.804 1.00 95.00 125 SER A C 1
ATOM 904 O O . SER A 1 125 ? -10.287 -11.202 -30.698 1.00 95.00 125 SER A O 1
ATOM 906 N N . LYS A 1 126 ? -12.219 -10.789 -29.625 1.00 92.81 126 LYS A N 1
ATOM 907 C CA . LYS A 1 126 ? -13.120 -11.709 -30.368 1.00 92.81 126 LYS A CA 1
ATOM 908 C C . LYS A 1 126 ? -12.840 -13.210 -30.227 1.00 92.81 126 LYS A C 1
ATOM 910 O O . LYS A 1 126 ? -13.750 -14.019 -30.344 1.00 92.81 126 LYS A O 1
ATOM 915 N N . LYS A 1 127 ? -11.575 -13.608 -30.093 1.00 90.50 127 LYS A N 1
ATOM 916 C CA . LYS A 1 127 ? -11.130 -14.992 -29.904 1.00 90.50 127 LYS A CA 1
ATOM 917 C C . LYS A 1 127 ? -9.948 -15.015 -28.948 1.00 90.50 127 LYS A C 1
ATOM 919 O O . LYS A 1 127 ? -9.096 -14.135 -29.036 1.00 90.50 127 LYS A O 1
ATOM 924 N N . SER A 1 128 ? -9.846 -16.056 -28.131 1.00 87.44 128 SER A N 1
ATOM 925 C CA . SER A 1 128 ? -8.777 -16.219 -27.133 1.00 87.44 128 SER A CA 1
ATOM 926 C C . SER A 1 128 ? -7.359 -16.180 -27.716 1.00 87.44 128 SER A C 1
ATOM 928 O O . SER A 1 128 ? -6.422 -15.777 -27.040 1.00 87.44 128 SER A O 1
ATOM 930 N N . SER A 1 129 ? -7.179 -16.524 -28.997 1.00 85.81 129 SER A N 1
ATOM 931 C CA . SER A 1 129 ? -5.879 -16.405 -29.678 1.00 85.81 129 SER A CA 1
ATOM 932 C C . SER A 1 129 ? -5.433 -14.959 -29.946 1.00 85.81 129 SER A C 1
ATOM 934 O O . SER A 1 129 ? -4.282 -14.747 -30.306 1.00 85.81 129 SER A O 1
ATOM 936 N N . ASN A 1 130 ? -6.327 -13.972 -29.835 1.00 92.38 130 ASN A N 1
ATOM 937 C CA . ASN A 1 130 ? -6.017 -12.547 -29.994 1.00 92.38 130 ASN A CA 1
ATOM 938 C C . ASN A 1 130 ? -5.798 -11.889 -28.618 1.00 92.38 130 ASN A C 1
ATOM 940 O O . ASN A 1 130 ? -6.452 -10.896 -28.296 1.00 92.38 130 ASN A O 1
ATOM 944 N N . ASN A 1 131 ? -4.933 -12.485 -27.804 1.00 93.31 131 ASN A N 1
ATOM 945 C CA . ASN A 1 131 ? -4.565 -12.017 -26.465 1.00 93.31 131 ASN A CA 1
ATOM 946 C C . ASN A 1 131 ? -3.493 -10.908 -26.511 1.00 93.31 131 ASN A C 1
ATOM 948 O O . ASN A 1 131 ? -3.123 -10.430 -27.588 1.00 93.31 131 ASN A O 1
ATOM 952 N N . CYS A 1 132 ? -2.957 -10.505 -25.359 1.00 93.44 132 CYS A N 1
ATOM 953 C CA . CYS A 1 132 ? -1.950 -9.444 -25.285 1.00 93.44 132 CYS A CA 1
ATOM 954 C C . CYS A 1 132 ? -0.646 -9.752 -26.046 1.00 93.44 132 CYS A C 1
ATOM 956 O O . CYS A 1 132 ? -0.079 -8.858 -26.671 1.00 93.44 132 CYS A O 1
ATOM 958 N N . ARG A 1 133 ? -0.245 -11.025 -26.182 1.00 93.44 133 ARG A N 1
ATOM 959 C CA . ARG A 1 133 ? 0.884 -11.413 -27.053 1.00 93.44 133 ARG A CA 1
ATOM 960 C C . ARG A 1 133 ? 0.605 -11.120 -28.525 1.00 93.44 133 ARG A C 1
ATOM 962 O O . ARG A 1 133 ? 1.474 -10.638 -29.247 1.00 93.44 133 ARG A O 1
ATOM 969 N N . TRP A 1 134 ? -0.624 -11.369 -28.972 1.00 93.69 134 TRP A N 1
ATOM 970 C CA . TRP A 1 134 ? -1.059 -10.933 -30.294 1.00 93.69 134 TRP A CA 1
ATOM 971 C C . TRP A 1 134 ? -1.056 -9.403 -30.389 1.00 93.69 134 TRP A C 1
ATOM 973 O O . TRP A 1 134 ? -0.655 -8.867 -31.414 1.00 93.69 134 TRP A O 1
ATOM 983 N N . VAL A 1 135 ? -1.435 -8.656 -29.352 1.00 94.44 135 VAL A N 1
ATOM 984 C CA . VAL A 1 135 ? -1.340 -7.184 -29.380 1.00 94.44 135 VAL A CA 1
ATOM 985 C C . VAL A 1 135 ? 0.112 -6.713 -29.567 1.00 94.44 135 VAL A C 1
ATOM 987 O O . VAL A 1 135 ? 0.350 -5.878 -30.446 1.00 94.44 135 VAL A O 1
ATOM 990 N N . ALA A 1 136 ? 1.065 -7.321 -28.852 1.00 91.50 136 ALA A N 1
ATOM 991 C CA . ALA A 1 136 ? 2.489 -6.966 -28.845 1.00 91.50 136 ALA A CA 1
ATOM 992 C C . ALA A 1 136 ? 3.186 -7.122 -30.209 1.00 91.50 136 ALA A C 1
ATOM 994 O O . ALA A 1 136 ? 4.126 -6.399 -30.521 1.00 91.50 136 ALA A O 1
ATOM 995 N N . GLU A 1 137 ? 2.710 -8.021 -31.076 1.00 92.25 137 GLU A N 1
ATOM 996 C CA . GLU A 1 137 ? 3.245 -8.158 -32.441 1.00 92.25 137 GLU A CA 1
ATOM 997 C C . GLU A 1 137 ? 2.965 -6.931 -33.328 1.00 92.25 137 GLU A C 1
ATOM 999 O O . GLU A 1 137 ? 3.637 -6.729 -34.343 1.00 92.25 137 GLU A O 1
ATOM 1004 N N . LYS A 1 138 ? 1.912 -6.152 -33.031 1.00 92.88 138 LYS A N 1
ATOM 1005 C CA . LYS A 1 138 ? 1.538 -4.976 -33.835 1.00 92.88 138 LYS A CA 1
ATOM 1006 C C . LYS A 1 138 ? 0.782 -3.914 -33.017 1.00 92.88 138 LYS A C 1
ATOM 1008 O O . LYS A 1 138 ? -0.388 -3.625 -33.335 1.00 92.88 138 LYS A O 1
ATOM 1013 N N . PRO A 1 139 ? 1.435 -3.306 -32.012 1.00 89.81 139 PRO A N 1
ATOM 1014 C CA . PRO A 1 139 ? 0.796 -2.434 -31.026 1.00 89.81 139 PRO A CA 1
ATOM 1015 C C . PRO A 1 139 ? 0.056 -1.257 -31.666 1.00 89.81 139 PRO A C 1
ATOM 1017 O O . PRO A 1 139 ? -1.114 -1.033 -31.349 1.00 89.81 139 PRO A O 1
ATOM 1020 N N . ASP A 1 140 ? 0.645 -0.616 -32.683 1.00 91.94 140 ASP A N 1
ATOM 1021 C CA . ASP A 1 140 ? 0.069 0.544 -33.390 1.00 91.94 140 ASP A CA 1
ATOM 1022 C C . ASP A 1 140 ? -1.381 0.342 -33.853 1.00 91.94 140 ASP A C 1
ATOM 1024 O O . ASP A 1 140 ? -2.189 1.269 -33.892 1.00 91.94 140 ASP A O 1
ATOM 1028 N N . SER A 1 141 ? -1.726 -0.892 -34.228 1.00 91.81 141 SER A N 1
ATOM 1029 C CA . SER A 1 141 ? -3.051 -1.232 -34.761 1.00 91.81 141 SER A CA 1
ATOM 1030 C C . SER A 1 141 ? -3.916 -2.040 -33.798 1.00 91.81 141 SER A C 1
ATOM 1032 O O . SER A 1 141 ? -5.141 -2.094 -33.964 1.00 91.81 141 SER A O 1
ATOM 1034 N N . ARG A 1 142 ? -3.291 -2.702 -32.820 1.00 95.50 142 ARG A N 1
ATOM 1035 C CA . ARG A 1 142 ? -3.948 -3.679 -31.947 1.00 95.50 142 ARG A CA 1
ATOM 1036 C C . ARG A 1 142 ? -4.306 -3.082 -30.587 1.00 95.50 142 ARG A C 1
ATOM 1038 O O . ARG A 1 142 ? -5.353 -3.441 -30.064 1.00 95.50 142 ARG A O 1
ATOM 1045 N N . CYS A 1 143 ? -3.587 -2.067 -30.107 1.00 94.88 143 CYS A N 1
ATOM 1046 C CA . CYS A 1 143 ? -3.888 -1.373 -28.847 1.00 94.88 143 CYS A CA 1
ATOM 1047 C C . CYS A 1 143 ? -5.233 -0.630 -28.837 1.00 94.88 143 CYS A C 1
ATOM 1049 O O . CYS A 1 143 ? -5.828 -0.396 -27.788 1.00 94.88 143 CYS A O 1
ATOM 1051 N N . SER A 1 144 ? -5.767 -0.311 -30.016 1.00 94.50 144 SER A N 1
ATOM 1052 C CA . SER A 1 144 ? -7.096 0.296 -30.165 1.00 94.50 144 SER A CA 1
ATOM 1053 C C . SER A 1 144 ? -8.231 -0.731 -30.291 1.00 94.50 144 SER A C 1
ATOM 1055 O O . SER A 1 144 ? -9.389 -0.343 -30.456 1.00 94.50 144 SER A O 1
ATOM 1057 N N . LYS A 1 145 ? -7.931 -2.037 -30.276 1.00 96.25 145 LYS A N 1
ATOM 1058 C CA . LYS A 1 145 ? -8.940 -3.106 -30.346 1.00 96.25 145 LYS A CA 1
ATOM 1059 C C . LYS A 1 145 ? -9.589 -3.326 -28.990 1.00 96.25 145 LYS A C 1
ATOM 1061 O O . LYS A 1 145 ? -9.023 -2.958 -27.971 1.00 96.25 145 LYS A O 1
ATOM 1066 N N . LYS A 1 146 ? -10.779 -3.921 -29.006 1.00 96.69 146 LYS A N 1
ATOM 1067 C CA . LYS A 1 146 ? -11.571 -4.215 -27.814 1.00 96.69 146 LYS A CA 1
ATOM 1068 C C . LYS A 1 146 ? -11.875 -5.708 -27.703 1.00 96.69 146 LYS A C 1
ATOM 1070 O O . LYS A 1 146 ? -11.882 -6.396 -28.736 1.00 96.69 146 LYS A O 1
ATOM 1075 N N . ASN A 1 147 ? -12.095 -6.177 -26.479 1.00 92.81 147 ASN A N 1
ATOM 1076 C CA . ASN A 1 147 ? -12.747 -7.457 -26.205 1.00 92.81 147 ASN A CA 1
ATOM 1077 C C . ASN A 1 147 ? -14.280 -7.319 -26.329 1.00 92.81 147 ASN A C 1
ATOM 1079 O O . ASN A 1 147 ? -14.779 -6.282 -26.781 1.00 92.81 147 ASN A O 1
ATOM 1083 N N . ASP A 1 148 ? -15.007 -8.378 -25.980 1.00 93.88 148 ASP A N 1
ATOM 1084 C CA . ASP A 1 148 ? -16.472 -8.410 -26.065 1.00 93.88 148 ASP A CA 1
ATOM 1085 C C . ASP A 1 148 ? -17.147 -7.541 -24.982 1.00 93.88 148 ASP A C 1
ATOM 1087 O O . ASP A 1 148 ? -18.262 -7.073 -25.195 1.00 93.88 148 ASP A O 1
ATOM 1091 N N . ASP A 1 149 ? -16.432 -7.231 -23.893 1.00 92.25 149 ASP A N 1
ATOM 1092 C CA . ASP A 1 149 ? -16.855 -6.330 -22.807 1.00 92.25 149 ASP A CA 1
ATOM 1093 C C . ASP A 1 149 ? -16.489 -4.854 -23.064 1.00 92.25 149 ASP A C 1
ATOM 1095 O O . ASP A 1 149 ? -16.457 -4.028 -22.154 1.00 92.25 149 ASP A O 1
ATOM 1099 N N . ASP A 1 150 ? -16.169 -4.500 -24.312 1.00 91.88 150 ASP A N 1
ATOM 1100 C CA . ASP A 1 150 ? -15.789 -3.147 -24.732 1.00 91.88 150 ASP A CA 1
ATOM 1101 C C . ASP A 1 150 ? -14.487 -2.578 -24.107 1.00 91.88 150 ASP A C 1
ATOM 1103 O O . ASP A 1 150 ? -14.148 -1.406 -24.345 1.00 91.88 150 ASP A O 1
ATOM 1107 N N . VAL A 1 151 ? -13.698 -3.409 -23.415 1.00 93.69 151 VAL A N 1
ATOM 1108 C CA . VAL A 1 151 ? -12.398 -3.070 -22.811 1.00 93.69 151 VAL A CA 1
ATOM 1109 C C . VAL A 1 151 ? -11.311 -3.025 -23.881 1.00 93.69 151 VAL A C 1
ATOM 1111 O O . VAL A 1 151 ? -11.110 -3.979 -24.642 1.00 93.69 151 VAL A O 1
ATOM 1114 N N . LYS A 1 152 ? -10.578 -1.907 -23.956 1.00 94.75 152 LYS A N 1
ATOM 1115 C CA . LYS A 1 152 ? -9.513 -1.706 -24.949 1.00 94.75 152 LYS A CA 1
ATOM 1116 C C . LYS A 1 152 ? -8.247 -2.476 -24.578 1.00 94.75 152 LYS A C 1
ATOM 1118 O O . LYS A 1 152 ? -7.831 -2.478 -23.431 1.00 94.75 152 LYS A O 1
ATOM 1123 N N . ALA A 1 153 ? -7.548 -2.973 -25.594 1.00 93.25 153 ALA A N 1
ATOM 1124 C CA . ALA A 1 153 ? -6.212 -3.548 -25.467 1.00 93.25 153 ALA A CA 1
ATOM 1125 C C . ALA A 1 153 ? -5.238 -2.599 -24.754 1.00 93.25 153 ALA A C 1
ATOM 1127 O O . ALA A 1 153 ? -4.453 -3.038 -23.935 1.00 93.25 153 ALA A O 1
ATOM 1128 N N . LYS A 1 154 ? -5.306 -1.286 -25.008 1.00 92.38 154 LYS A N 1
ATOM 1129 C CA . LYS A 1 154 ? -4.429 -0.305 -24.347 1.00 92.38 154 LYS A CA 1
ATOM 1130 C C . LYS A 1 154 ? -4.601 -0.229 -22.819 1.00 92.38 154 LYS A C 1
ATOM 1132 O O . LYS A 1 154 ? -3.690 0.240 -22.155 1.00 92.38 154 LYS A O 1
ATOM 1137 N N . SER A 1 155 ? -5.752 -0.635 -22.284 1.00 89.75 155 SER A N 1
ATOM 1138 C CA . SER A 1 155 ? -6.057 -0.604 -20.844 1.00 89.75 155 SER A CA 1
ATOM 1139 C C . SER A 1 155 ? -6.069 -1.991 -20.201 1.00 89.75 155 SER A C 1
ATOM 1141 O O . SER A 1 155 ? -6.516 -2.122 -19.073 1.00 89.75 155 SER A O 1
ATOM 1143 N N . ALA A 1 156 ? -5.672 -3.019 -20.946 1.00 92.00 156 ALA A N 1
ATOM 1144 C CA . ALA A 1 156 ? -5.619 -4.397 -20.469 1.00 92.00 156 ALA A CA 1
ATOM 1145 C C . ALA A 1 156 ? -4.265 -5.040 -20.784 1.00 92.00 156 ALA A C 1
ATOM 1147 O O . ALA A 1 156 ? -3.779 -5.855 -20.026 1.00 92.00 156 ALA A O 1
ATOM 1148 N N . CYS A 1 157 ? -3.620 -4.648 -21.880 1.00 92.56 157 CYS A N 1
ATOM 1149 C CA . CYS A 1 157 ? -2.315 -5.129 -22.305 1.00 92.56 157 CYS A CA 1
ATOM 1150 C C . CYS A 1 157 ? -1.277 -4.006 -22.185 1.00 92.56 157 CYS A C 1
ATOM 1152 O O . CYS A 1 157 ? -0.803 -3.467 -23.195 1.00 92.56 157 CYS A O 1
ATOM 1154 N N . PHE A 1 158 ? -1.009 -3.573 -20.954 1.00 89.44 158 PHE A N 1
ATOM 1155 C CA . PHE A 1 158 ? -0.177 -2.404 -20.682 1.00 89.44 158 PHE A CA 1
ATOM 1156 C C . PHE A 1 158 ? 1.256 -2.566 -21.210 1.00 89.44 158 PHE A C 1
ATOM 1158 O O . PHE A 1 158 ? 1.787 -1.627 -21.815 1.00 89.44 158 PHE A O 1
ATOM 1165 N N . VAL A 1 159 ? 1.828 -3.768 -21.088 1.00 88.31 159 VAL A N 1
ATOM 1166 C CA . VAL A 1 159 ? 3.171 -4.108 -21.580 1.00 88.31 159 VAL A CA 1
ATOM 1167 C C . VAL A 1 159 ? 3.157 -4.244 -23.099 1.00 88.31 159 VAL A C 1
ATOM 1169 O O . VAL A 1 159 ? 3.943 -3.593 -23.791 1.00 88.31 159 VAL A O 1
ATOM 1172 N N . ALA A 1 160 ? 2.214 -5.012 -23.656 1.00 89.88 160 ALA A N 1
ATOM 1173 C CA . ALA A 1 160 ? 2.103 -5.207 -25.104 1.00 89.88 160 ALA A CA 1
ATOM 1174 C C . ALA A 1 160 ? 1.896 -3.899 -25.876 1.00 89.88 160 ALA A C 1
ATOM 1176 O O . ALA A 1 160 ? 2.267 -3.799 -27.047 1.00 89.88 160 ALA A O 1
ATOM 1177 N N . CYS A 1 161 ? 1.260 -2.913 -25.242 1.00 92.50 161 CYS A N 1
ATOM 1178 C CA . CYS A 1 161 ? 0.987 -1.604 -25.818 1.00 92.50 161 CYS A CA 1
ATOM 1179 C C . CYS A 1 161 ? 2.038 -0.540 -25.510 1.00 92.50 161 CYS A C 1
ATOM 1181 O O . CYS A 1 161 ? 1.857 0.599 -25.950 1.00 92.50 161 CYS A O 1
ATOM 1183 N N . GLY A 1 162 ? 3.102 -0.886 -24.776 1.00 85.25 162 GLY A N 1
ATOM 1184 C CA . GLY A 1 162 ? 4.144 0.055 -24.363 1.00 85.25 162 GLY A CA 1
ATOM 1185 C C . GLY A 1 162 ? 3.589 1.229 -23.556 1.00 85.25 162 GLY A C 1
ATOM 1186 O O . GLY A 1 162 ? 4.070 2.351 -23.689 1.00 85.25 162 GLY A O 1
ATOM 1187 N N . VAL A 1 163 ? 2.509 0.999 -22.801 1.00 85.56 163 VAL A N 1
ATOM 1188 C CA . VAL A 1 163 ? 1.904 2.004 -21.912 1.00 85.56 163 VAL A CA 1
ATOM 1189 C C . VAL A 1 163 ? 2.738 2.153 -20.645 1.00 85.56 163 VAL A C 1
ATOM 1191 O O . VAL A 1 163 ? 2.808 3.245 -20.091 1.00 85.56 163 VAL A O 1
ATOM 1194 N N . CYS A 1 164 ? 3.407 1.079 -20.240 1.00 77.44 164 CYS A N 1
ATOM 1195 C CA . CYS A 1 164 ? 4.398 1.067 -19.183 1.00 77.44 164 CYS A CA 1
ATOM 1196 C C . CYS A 1 164 ? 5.572 0.171 -19.598 1.00 77.44 164 CYS A C 1
ATOM 1198 O O . CYS A 1 164 ? 5.427 -0.729 -20.433 1.00 77.44 164 CYS A O 1
ATOM 1200 N N . GLU A 1 165 ? 6.745 0.450 -19.039 1.00 67.19 165 GLU A N 1
ATOM 1201 C CA . GLU A 1 165 ? 7.881 -0.461 -19.115 1.00 67.19 165 GLU A CA 1
ATOM 1202 C C . GLU A 1 165 ? 7.659 -1.536 -18.055 1.00 67.19 165 GLU A C 1
ATOM 1204 O O . GLU A 1 165 ? 7.546 -1.223 -16.869 1.00 67.19 165 GLU A O 1
ATOM 1209 N N . ALA A 1 166 ? 7.529 -2.794 -18.488 1.00 59.69 166 ALA A N 1
ATOM 1210 C CA . ALA A 1 166 ? 7.495 -3.908 -17.552 1.00 59.69 166 ALA A CA 1
ATOM 1211 C C . ALA A 1 166 ? 8.742 -3.824 -16.660 1.00 59.69 166 ALA A C 1
ATOM 1213 O O . ALA A 1 166 ? 9.816 -3.500 -17.184 1.00 59.69 166 ALA A O 1
ATOM 1214 N N . PRO A 1 167 ? 8.651 -4.137 -15.351 1.00 55.97 167 PRO A N 1
ATOM 1215 C CA . PRO A 1 167 ? 9.864 -4.466 -14.615 1.00 55.97 167 PRO A CA 1
ATOM 1216 C C . PRO A 1 167 ? 10.577 -5.541 -15.434 1.00 55.97 167 PRO A C 1
ATOM 1218 O O . PRO A 1 167 ? 9.913 -6.482 -15.879 1.00 55.97 167 PRO A O 1
ATOM 1221 N N . GLU A 1 168 ? 11.870 -5.348 -15.730 1.00 53.97 168 GLU A N 1
ATOM 1222 C CA . GLU A 1 168 ? 12.625 -6.292 -16.556 1.00 53.97 168 GLU A CA 1
ATOM 1223 C C . GLU A 1 168 ? 12.288 -7.701 -16.086 1.00 53.97 168 GLU A C 1
ATOM 1225 O O . GLU A 1 168 ? 12.465 -8.015 -14.906 1.00 53.97 168 GLU A O 1
ATOM 1230 N N . ALA A 1 169 ? 11.671 -8.484 -16.978 1.00 52.31 169 ALA A N 1
ATOM 1231 C CA . ALA A 1 169 ? 11.139 -9.788 -16.636 1.00 52.31 169 ALA A CA 1
ATOM 1232 C C . ALA A 1 169 ? 12.243 -10.544 -15.902 1.00 52.31 169 ALA A C 1
ATOM 1234 O O . ALA A 1 169 ? 13.291 -10.816 -16.485 1.00 52.31 169 ALA A O 1
ATOM 1235 N N . ALA A 1 170 ? 12.012 -10.877 -14.630 1.00 55.53 170 ALA A N 1
ATOM 1236 C CA . ALA A 1 170 ? 13.001 -11.536 -13.776 1.00 55.53 170 ALA A CA 1
ATOM 1237 C C . ALA A 1 170 ? 13.439 -12.919 -14.315 1.00 55.53 170 ALA A C 1
ATOM 1239 O O . ALA A 1 170 ? 14.281 -13.588 -13.728 1.00 55.53 170 ALA A O 1
ATOM 1240 N N . CYS A 1 171 ? 12.880 -13.337 -15.451 1.00 66.00 171 CYS A N 1
ATOM 1241 C CA . CYS A 1 171 ? 13.206 -14.533 -16.192 1.00 66.00 171 CYS A CA 1
ATOM 1242 C C . CYS A 1 171 ? 13.301 -14.208 -17.697 1.00 66.00 171 CYS A C 1
ATOM 1244 O O . CYS A 1 171 ? 12.366 -14.426 -18.471 1.00 66.00 171 CYS A O 1
ATOM 1246 N N . ALA A 1 172 ? 14.441 -13.668 -18.120 1.00 79.25 172 ALA A N 1
ATOM 1247 C CA . ALA A 1 172 ? 14.818 -13.557 -19.524 1.00 79.25 172 ALA A CA 1
ATOM 1248 C C . ALA A 1 172 ? 16.229 -14.116 -19.725 1.00 79.25 172 ALA A C 1
ATOM 1250 O O . ALA A 1 172 ? 17.073 -14.029 -18.835 1.00 79.25 172 ALA A O 1
ATOM 1251 N N . ASP A 1 173 ? 16.490 -14.682 -20.904 1.00 86.69 173 ASP A N 1
ATOM 1252 C CA . ASP A 1 173 ? 17.855 -15.009 -21.300 1.00 86.69 173 ASP A CA 1
ATOM 1253 C C . ASP A 1 173 ? 18.619 -13.717 -21.595 1.00 86.69 173 ASP A C 1
ATOM 1255 O O . ASP A 1 173 ? 18.163 -12.846 -22.341 1.00 86.69 173 ASP A O 1
ATOM 1259 N N . SER A 1 174 ? 19.810 -13.608 -21.026 1.00 84.75 174 SER A N 1
ATOM 1260 C CA . SER A 1 174 ? 20.722 -12.504 -21.254 1.00 84.75 174 SER A CA 1
ATOM 1261 C C . SER A 1 174 ? 21.147 -12.463 -22.716 1.00 84.75 174 SER A C 1
ATOM 1263 O O . SER A 1 174 ? 21.601 -13.448 -23.299 1.00 84.75 174 SER A O 1
ATOM 1265 N N . THR A 1 175 ? 21.053 -11.274 -23.304 1.00 85.31 175 THR A N 1
ATOM 1266 C CA . THR A 1 175 ? 21.499 -11.011 -24.678 1.00 85.31 175 THR A CA 1
ATOM 1267 C C . THR A 1 175 ? 22.996 -10.710 -24.769 1.00 85.31 175 THR A C 1
ATOM 1269 O O . THR A 1 175 ? 23.538 -10.614 -25.870 1.00 85.31 175 THR A O 1
ATOM 1272 N N . SER A 1 176 ? 23.668 -10.550 -23.626 1.00 85.81 176 SER A N 1
ATOM 1273 C CA . SER A 1 176 ? 25.076 -10.155 -23.535 1.00 85.81 176 SER A CA 1
ATOM 1274 C C . SER A 1 176 ? 25.977 -11.226 -22.920 1.00 85.81 176 SER A C 1
ATOM 1276 O O . SER A 1 176 ? 27.196 -11.152 -23.078 1.00 85.81 176 SER A O 1
ATOM 1278 N N . TRP A 1 177 ? 25.407 -12.228 -22.248 1.00 92.12 177 TRP A N 1
ATOM 1279 C CA . TRP A 1 177 ? 26.171 -13.307 -21.629 1.00 92.12 177 TRP A CA 1
ATOM 1280 C C . TRP A 1 177 ? 26.682 -14.317 -22.665 1.00 92.12 177 TRP A C 1
ATOM 1282 O O . TRP A 1 177 ? 25.970 -14.698 -23.596 1.00 92.12 177 TRP A O 1
ATOM 1292 N N . TYR A 1 178 ? 27.920 -14.791 -22.486 1.00 93.31 178 TYR A N 1
ATOM 1293 C CA . TYR A 1 178 ? 28.510 -15.830 -23.328 1.00 93.31 178 TYR A CA 1
ATOM 1294 C C . TYR A 1 178 ? 29.600 -16.644 -22.608 1.00 93.31 178 TYR A C 1
ATOM 1296 O O . TYR A 1 178 ? 30.339 -16.146 -21.759 1.00 93.31 178 TYR A O 1
ATOM 1304 N N . TYR A 1 179 ? 29.805 -17.901 -23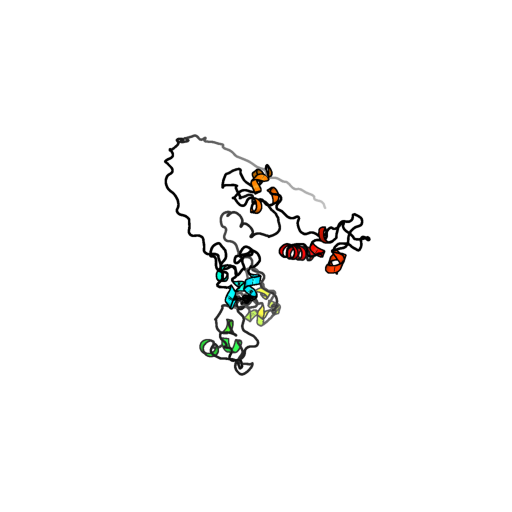.020 1.00 92.56 179 TYR A N 1
ATOM 1305 C CA . TYR A 1 179 ? 30.867 -18.756 -22.472 1.00 92.56 179 TYR A CA 1
ATOM 1306 C C . TYR A 1 179 ? 32.171 -18.687 -23.284 1.00 92.56 179 TYR A C 1
ATOM 1308 O O . TYR A 1 179 ? 32.319 -19.376 -24.297 1.00 92.56 179 TYR A O 1
ATOM 1316 N N . LYS A 1 180 ? 33.184 -17.947 -22.807 1.00 91.38 180 LYS A N 1
ATOM 1317 C CA . LYS A 1 180 ? 34.535 -17.771 -23.414 1.00 91.38 180 LYS A CA 1
ATOM 1318 C C . LYS A 1 180 ? 34.582 -17.084 -24.783 1.00 91.38 180 LYS A C 1
ATOM 1320 O O . LYS A 1 180 ? 35.625 -16.548 -25.145 1.00 91.38 180 LYS A O 1
ATOM 1325 N N . LYS A 1 181 ? 33.525 -17.182 -25.581 1.00 91.12 181 LYS A N 1
ATOM 1326 C CA . LYS A 1 181 ? 33.411 -16.603 -26.918 1.00 91.12 181 LYS A CA 1
ATOM 1327 C C . LYS A 1 181 ? 31.977 -16.155 -27.152 1.00 91.12 181 LYS A C 1
ATOM 1329 O O . LYS A 1 181 ? 31.068 -16.867 -26.746 1.00 91.12 181 LYS A O 1
ATOM 1334 N N . ALA A 1 182 ? 31.805 -15.046 -27.865 1.00 86.88 182 ALA A N 1
ATOM 1335 C CA . ALA A 1 182 ? 30.500 -14.449 -28.142 1.00 86.88 182 ALA A CA 1
ATOM 1336 C C . ALA A 1 182 ? 29.523 -15.369 -28.904 1.00 86.88 182 ALA A C 1
ATOM 1338 O O . ALA A 1 182 ? 28.325 -15.174 -28.811 1.00 86.88 182 ALA A O 1
ATOM 1339 N N . ASP A 1 183 ? 30.008 -16.394 -29.617 1.00 88.62 183 ASP A N 1
ATOM 1340 C CA . ASP A 1 183 ? 29.178 -17.397 -30.310 1.00 88.62 183 ASP A CA 1
ATOM 1341 C C . ASP A 1 183 ? 28.622 -18.494 -29.380 1.00 88.62 183 ASP A C 1
ATOM 1343 O O . ASP A 1 183 ? 28.054 -19.486 -29.839 1.00 88.62 183 ASP A O 1
ATOM 1347 N N . ARG A 1 184 ? 28.843 -18.364 -28.068 1.00 92.75 184 ARG A N 1
ATOM 1348 C CA . ARG A 1 184 ? 28.417 -19.310 -27.032 1.00 92.75 184 ARG A CA 1
ATOM 1349 C C . ARG A 1 184 ? 27.462 -18.650 -26.042 1.00 92.75 184 ARG A C 1
ATOM 1351 O O . ARG A 1 184 ? 27.686 -18.721 -24.835 1.00 92.75 184 ARG A O 1
ATOM 1358 N N . ASP A 1 185 ? 26.449 -17.996 -26.591 1.00 92.69 185 ASP A N 1
ATOM 1359 C CA . ASP A 1 185 ? 25.339 -17.348 -25.888 1.00 92.69 185 ASP A CA 1
ATOM 1360 C C . ASP A 1 185 ? 24.266 -18.355 -25.411 1.00 92.69 185 ASP A C 1
ATOM 1362 O O . ASP A 1 185 ? 24.456 -19.576 -25.475 1.00 92.69 185 ASP A O 1
ATOM 1366 N N . CYS A 1 186 ? 23.122 -17.863 -24.931 1.00 90.75 186 CYS A N 1
ATOM 1367 C CA . CYS A 1 186 ? 22.021 -18.707 -24.460 1.00 90.75 186 CYS A CA 1
ATOM 1368 C C . CYS A 1 186 ? 21.452 -19.646 -25.545 1.00 90.75 186 CYS A C 1
ATOM 1370 O O . CYS A 1 186 ? 21.076 -20.774 -25.237 1.00 90.75 186 CYS A O 1
ATOM 1372 N N . SER A 1 187 ? 21.527 -19.297 -26.833 1.00 92.94 187 SER A N 1
ATOM 1373 C CA . SER A 1 187 ? 21.164 -20.202 -27.940 1.00 92.94 187 SER A CA 1
ATOM 1374 C C . SER A 1 187 ? 22.110 -21.400 -28.020 1.00 92.94 187 SER A C 1
ATOM 1376 O O . SER A 1 187 ? 21.696 -22.528 -28.285 1.00 92.94 187 SER A O 1
ATOM 1378 N N . TRP A 1 188 ? 23.397 -21.187 -27.738 1.00 92.00 188 TRP A N 1
ATOM 1379 C CA . TRP A 1 188 ? 24.358 -22.281 -27.623 1.00 92.00 188 TRP A CA 1
ATOM 1380 C C . TRP A 1 188 ? 24.089 -23.136 -26.380 1.00 92.00 188 TRP A C 1
ATOM 1382 O O . TRP A 1 188 ? 24.303 -24.349 -26.416 1.00 92.00 188 TRP A O 1
ATOM 1392 N N . ILE A 1 189 ? 23.612 -22.565 -25.275 1.00 92.19 189 ILE A N 1
ATOM 1393 C CA . ILE A 1 189 ? 23.183 -23.360 -24.113 1.00 92.19 189 ILE A CA 1
ATOM 1394 C C . ILE A 1 189 ? 21.965 -24.225 -24.474 1.00 92.19 189 ILE A C 1
ATOM 1396 O O . ILE A 1 189 ? 21.965 -25.412 -24.138 1.00 92.19 189 ILE A O 1
ATOM 1400 N N . ALA A 1 190 ? 21.015 -23.695 -25.251 1.00 88.81 190 ALA A N 1
ATOM 1401 C CA . ALA A 1 190 ? 19.792 -24.394 -25.657 1.00 88.81 190 ALA A CA 1
ATOM 1402 C C . ALA A 1 190 ? 20.063 -25.710 -26.409 1.00 88.81 190 ALA A C 1
ATOM 1404 O O . ALA A 1 190 ? 19.364 -26.701 -26.205 1.00 88.81 190 ALA A O 1
ATOM 1405 N N . ASP A 1 191 ? 21.142 -25.780 -27.197 1.00 90.94 191 ASP A N 1
ATOM 1406 C CA . ASP A 1 191 ? 21.556 -27.017 -27.874 1.00 90.94 191 ASP A CA 1
ATOM 1407 C C . ASP A 1 191 ? 21.934 -28.152 -26.901 1.00 90.94 191 ASP A C 1
ATOM 1409 O O . ASP A 1 191 ? 21.849 -29.337 -27.241 1.00 90.94 191 ASP A O 1
ATOM 1413 N N . LYS A 1 192 ? 22.435 -27.811 -25.705 1.00 89.31 192 LYS A N 1
ATOM 1414 C CA . LYS A 1 192 ? 22.862 -28.765 -24.667 1.00 89.31 192 LYS A CA 1
ATOM 1415 C C . LYS A 1 192 ? 22.625 -28.173 -23.269 1.00 89.31 192 LYS A C 1
ATOM 1417 O O . LYS A 1 192 ? 23.566 -27.623 -22.694 1.00 89.31 192 LYS A O 1
ATOM 1422 N N . PRO A 1 193 ? 21.461 -28.445 -22.652 1.00 83.56 193 PRO A N 1
ATOM 1423 C CA . PRO A 1 193 ? 21.096 -27.933 -21.324 1.00 83.56 193 PRO A CA 1
ATOM 1424 C C . PRO A 1 193 ? 22.087 -28.287 -20.202 1.00 83.56 193 PRO A C 1
ATOM 1426 O O . PRO A 1 193 ? 22.235 -27.559 -19.234 1.00 83.56 193 PRO A O 1
ATOM 1429 N N . LYS A 1 194 ? 22.899 -29.345 -20.360 1.00 88.94 194 LYS A N 1
ATOM 1430 C CA . LYS A 1 194 ? 24.032 -29.649 -19.450 1.00 88.94 194 LYS A CA 1
ATOM 1431 C C . LYS A 1 194 ? 25.115 -28.556 -19.394 1.00 88.94 194 LYS A C 1
ATOM 1433 O O . LYS A 1 194 ? 26.148 -28.739 -18.754 1.00 88.94 194 LYS A O 1
ATOM 1438 N N . ARG A 1 195 ? 24.968 -27.478 -20.162 1.00 92.75 195 ARG A N 1
ATOM 1439 C CA . ARG A 1 195 ? 25.853 -26.314 -20.157 1.00 92.75 195 ARG A CA 1
ATOM 1440 C C . ARG A 1 195 ? 25.402 -25.241 -19.157 1.00 92.75 195 ARG A C 1
ATOM 1442 O O . ARG A 1 195 ? 26.144 -24.284 -18.998 1.00 92.75 195 ARG A O 1
ATOM 1449 N N . CYS A 1 196 ? 24.275 -25.420 -18.465 1.00 91.69 196 CYS A N 1
ATOM 1450 C CA . CYS A 1 196 ? 23.775 -24.475 -17.461 1.00 91.69 196 CYS A CA 1
ATOM 1451 C C . CYS A 1 196 ? 24.723 -24.270 -16.261 1.00 91.69 196 CYS A C 1
ATOM 1453 O O . CYS A 1 196 ? 24.698 -23.215 -15.646 1.00 91.69 196 CYS A O 1
ATOM 1455 N N . ASP A 1 197 ? 25.649 -25.204 -16.003 1.00 91.94 197 ASP A N 1
ATOM 1456 C CA . ASP A 1 197 ? 26.696 -25.069 -14.970 1.00 91.94 197 ASP A CA 1
ATOM 1457 C C . ASP A 1 197 ? 27.966 -24.342 -15.467 1.00 91.94 197 ASP A C 1
ATOM 1459 O O . ASP A 1 197 ? 29.058 -24.491 -14.906 1.00 91.94 197 ASP A O 1
ATOM 1463 N N . LYS A 1 198 ? 27.911 -23.678 -16.628 1.00 92.81 198 LYS A N 1
ATOM 1464 C CA . LYS A 1 198 ? 29.055 -22.934 -17.169 1.00 92.81 198 LYS A CA 1
ATOM 1465 C C . LYS A 1 198 ? 28.975 -21.485 -16.729 1.00 92.81 198 LYS A C 1
ATOM 1467 O O . LYS A 1 198 ? 27.988 -20.835 -17.020 1.00 92.81 198 LYS A O 1
ATOM 1472 N N . ALA A 1 199 ? 30.056 -20.990 -16.141 1.00 93.44 199 ALA A N 1
ATOM 1473 C CA . ALA A 1 199 ? 30.226 -19.579 -15.832 1.00 93.44 199 ALA A CA 1
ATOM 1474 C C . ALA A 1 199 ? 30.980 -18.830 -16.941 1.00 93.44 199 ALA A C 1
ATOM 1476 O O . ALA A 1 199 ? 31.845 -19.413 -17.616 1.00 93.44 199 ALA A O 1
ATOM 1477 N N . ASP A 1 200 ? 30.668 -17.547 -17.114 1.00 90.19 200 ASP A N 1
ATOM 1478 C CA . ASP A 1 200 ? 31.451 -16.616 -17.932 1.00 90.19 200 ASP A CA 1
ATOM 1479 C C . ASP A 1 200 ? 32.789 -16.229 -17.262 1.00 90.19 200 ASP A C 1
ATOM 1481 O O . ASP A 1 200 ? 33.238 -16.846 -16.292 1.00 90.19 200 ASP A O 1
ATOM 1485 N N . GLU A 1 201 ? 33.483 -15.231 -17.816 1.00 90.00 201 GLU A N 1
ATOM 1486 C CA . GLU A 1 201 ? 34.755 -14.740 -17.267 1.00 90.00 201 GLU A CA 1
ATOM 1487 C C . GLU A 1 201 ? 34.617 -13.980 -15.937 1.00 90.00 201 GLU A C 1
ATOM 1489 O O . GLU A 1 201 ? 35.608 -13.833 -15.219 1.00 90.00 201 GLU A O 1
ATOM 1494 N N . TYR A 1 202 ? 33.401 -13.551 -15.592 1.00 85.69 202 TYR A N 1
ATOM 1495 C CA . TYR A 1 202 ? 33.066 -12.832 -14.364 1.00 85.69 202 TYR A CA 1
ATOM 1496 C C . TYR A 1 202 ? 32.499 -13.754 -13.277 1.00 85.69 202 TYR A C 1
ATOM 1498 O O . TYR A 1 202 ? 32.256 -13.305 -12.158 1.00 85.69 202 TYR A O 1
ATOM 1506 N N . GLY A 1 203 ? 32.338 -15.047 -13.574 1.00 86.69 203 GLY A N 1
ATOM 1507 C CA . GLY A 1 203 ? 31.802 -16.031 -12.639 1.00 86.69 203 GLY A CA 1
ATOM 1508 C C . GLY A 1 203 ? 30.274 -16.084 -12.604 1.00 86.69 203 GLY A C 1
ATOM 1509 O O . GLY A 1 203 ? 29.729 -16.649 -11.662 1.00 86.69 203 GLY A O 1
ATOM 1510 N N . VAL A 1 204 ? 29.584 -15.516 -13.598 1.00 86.94 204 VAL A N 1
ATOM 1511 C CA . VAL A 1 204 ? 28.121 -15.595 -13.714 1.00 86.94 204 VAL A CA 1
ATOM 1512 C C . VAL A 1 204 ? 27.741 -16.890 -14.424 1.00 86.94 204 VAL A C 1
ATOM 1514 O O . VAL A 1 204 ? 28.113 -17.099 -15.584 1.00 86.94 204 VAL A O 1
ATOM 1517 N N . ASP A 1 205 ? 26.996 -17.751 -13.731 1.00 90.56 205 ASP A N 1
ATOM 1518 C CA . ASP A 1 205 ? 26.532 -19.038 -14.248 1.00 90.56 205 ASP A CA 1
ATOM 1519 C C . ASP A 1 205 ? 25.461 -18.884 -15.337 1.00 90.56 205 ASP A C 1
ATOM 1521 O O . ASP A 1 205 ? 24.576 -18.028 -15.267 1.00 90.56 205 ASP A O 1
ATOM 1525 N N . ALA A 1 206 ? 25.497 -19.776 -16.328 1.00 88.81 206 ALA A N 1
ATOM 1526 C CA . ALA A 1 206 ? 24.511 -19.854 -17.400 1.00 88.81 206 ALA A CA 1
ATOM 1527 C C . ALA A 1 206 ? 23.094 -20.127 -16.876 1.00 88.81 206 ALA A C 1
ATOM 1529 O O . ALA A 1 206 ? 22.135 -19.708 -17.506 1.00 88.81 206 ALA A O 1
ATOM 1530 N N . SER A 1 207 ? 22.935 -20.790 -15.729 1.00 85.19 207 SER A N 1
ATOM 1531 C CA . SER A 1 207 ? 21.633 -20.960 -15.071 1.00 85.19 207 SER A CA 1
ATOM 1532 C C . SER A 1 207 ? 21.016 -19.640 -14.603 1.00 85.19 207 SER A C 1
ATOM 1534 O O . SER A 1 207 ? 19.797 -19.522 -14.584 1.00 85.19 207 SER A O 1
ATOM 1536 N N . VAL A 1 208 ? 21.842 -18.648 -14.261 1.00 84.81 208 VAL A N 1
ATOM 1537 C CA . VAL A 1 208 ? 21.402 -17.306 -13.852 1.00 84.81 208 VAL A CA 1
ATOM 1538 C C . VAL A 1 208 ? 21.212 -16.417 -15.075 1.00 84.81 208 VAL A C 1
ATOM 1540 O O . VAL A 1 208 ? 20.201 -15.737 -15.206 1.00 84.81 208 VAL A O 1
ATOM 1543 N N . ALA A 1 209 ? 22.178 -16.429 -15.994 1.00 88.19 209 ALA A N 1
ATOM 1544 C CA . ALA A 1 209 ? 22.155 -15.556 -17.160 1.00 88.19 209 ALA A CA 1
ATOM 1545 C C . ALA A 1 209 ? 21.235 -16.049 -18.283 1.00 88.19 209 ALA A C 1
ATOM 1547 O O . ALA A 1 209 ? 20.756 -15.237 -19.059 1.00 88.19 209 ALA A O 1
ATOM 1548 N N . CYS A 1 210 ? 20.995 -17.353 -18.392 1.00 91.31 210 CYS A N 1
ATOM 1549 C CA . CYS A 1 210 ? 20.120 -17.968 -19.388 1.00 91.31 210 CYS A CA 1
ATOM 1550 C C . CYS A 1 210 ? 18.967 -18.702 -18.691 1.00 91.31 210 CYS A C 1
ATOM 1552 O O . CYS A 1 210 ? 18.726 -19.887 -18.936 1.00 91.31 210 CYS A O 1
ATOM 1554 N N . ALA A 1 211 ? 18.302 -18.008 -17.763 1.00 86.94 211 ALA A N 1
ATOM 1555 C CA . ALA A 1 211 ? 17.302 -18.590 -16.875 1.00 86.94 211 ALA A CA 1
ATOM 1556 C C . ALA A 1 211 ? 16.138 -19.257 -17.634 1.00 86.94 211 ALA A C 1
ATOM 1558 O O . ALA A 1 211 ? 15.679 -20.324 -17.222 1.00 86.94 211 ALA A O 1
ATOM 1559 N N . LEU A 1 212 ? 15.722 -18.701 -18.783 1.00 85.38 212 LEU A N 1
ATOM 1560 C CA . LEU A 1 212 ? 14.696 -19.307 -19.641 1.00 85.38 212 LEU A CA 1
ATOM 1561 C C . LEU A 1 212 ? 15.214 -20.580 -20.309 1.00 85.38 212 LEU A C 1
ATOM 1563 O O . LEU A 1 212 ? 14.558 -21.619 -20.269 1.00 85.38 212 LEU A O 1
ATOM 1567 N N . THR A 1 213 ? 16.397 -20.515 -20.921 1.00 89.31 213 THR A N 1
ATOM 1568 C CA . THR A 1 213 ? 16.993 -21.668 -21.610 1.00 89.31 213 THR A CA 1
ATOM 1569 C C . THR A 1 213 ? 17.326 -22.811 -20.644 1.00 89.31 213 THR A C 1
ATOM 1571 O O . THR A 1 213 ? 17.277 -23.984 -21.022 1.00 89.31 213 THR A O 1
ATOM 1574 N N . CYS A 1 214 ? 17.678 -22.480 -19.405 1.00 88.69 214 CYS A N 1
ATOM 1575 C CA . CYS A 1 214 ? 18.054 -23.437 -18.373 1.00 88.69 214 CYS A CA 1
ATOM 1576 C C . CYS A 1 214 ? 16.884 -23.950 -17.529 1.00 88.69 214 CYS A C 1
ATOM 1578 O O . CYS A 1 214 ? 17.133 -24.765 -16.642 1.00 88.69 214 CYS A O 1
ATOM 1580 N N . ASP A 1 215 ? 15.647 -23.516 -17.810 1.00 82.06 215 ASP A N 1
ATOM 1581 C CA . ASP A 1 215 ? 14.449 -23.859 -17.024 1.00 82.06 215 ASP A CA 1
ATOM 1582 C C . ASP A 1 215 ? 14.664 -23.570 -15.522 1.00 82.06 215 ASP A C 1
ATOM 1584 O O . ASP A 1 215 ? 14.278 -24.325 -14.636 1.00 82.06 215 ASP A O 1
ATOM 1588 N N . ALA A 1 216 ? 15.385 -22.483 -15.237 1.00 79.88 216 ALA A N 1
ATOM 1589 C CA . ALA A 1 216 ? 15.757 -22.067 -13.887 1.00 79.88 216 ALA A CA 1
ATOM 1590 C C . ALA A 1 216 ? 14.793 -21.005 -13.333 1.00 79.88 216 ALA A C 1
ATOM 1592 O O . ALA A 1 216 ? 15.105 -20.328 -12.356 1.00 79.88 216 ALA A O 1
ATOM 1593 N N . CYS A 1 217 ? 13.640 -20.834 -13.980 1.00 71.50 217 CYS A N 1
ATOM 1594 C CA . CYS A 1 217 ? 12.664 -19.822 -13.624 1.00 71.50 217 CYS A CA 1
ATOM 1595 C C . CYS A 1 217 ? 11.543 -20.396 -12.765 1.00 71.50 217 CYS A C 1
ATOM 1597 O O . CYS A 1 217 ? 10.671 -21.107 -13.261 1.00 71.50 217 CYS A O 1
ATOM 1599 N N . ASP A 1 218 ? 11.510 -19.990 -11.500 1.00 60.12 218 ASP A N 1
ATOM 1600 C CA . ASP A 1 218 ? 10.298 -20.035 -10.692 1.00 60.12 218 ASP A CA 1
ATOM 1601 C C . ASP A 1 218 ? 9.475 -18.776 -10.993 1.00 60.12 218 ASP A C 1
ATOM 1603 O O . ASP A 1 218 ? 9.871 -17.665 -10.649 1.00 60.12 218 ASP A O 1
ATOM 1607 N N . ALA A 1 219 ? 8.315 -18.939 -11.634 1.00 53.69 219 ALA A N 1
ATOM 1608 C CA . ALA A 1 219 ? 7.413 -17.834 -11.989 1.00 53.69 219 ALA A CA 1
ATOM 1609 C C . ALA A 1 219 ? 6.824 -17.073 -10.775 1.00 53.69 219 ALA A C 1
ATOM 1611 O O . ALA A 1 219 ? 6.100 -16.103 -10.965 1.00 53.69 219 ALA A O 1
ATOM 1612 N N . ASP A 1 220 ? 7.139 -17.503 -9.548 1.00 51.03 220 ASP A N 1
ATOM 1613 C CA . ASP A 1 220 ? 6.635 -16.956 -8.279 1.00 51.03 220 ASP A CA 1
ATOM 1614 C C . ASP A 1 220 ? 7.741 -16.292 -7.425 1.00 51.03 220 ASP A C 1
ATOM 1616 O O . ASP A 1 220 ? 7.480 -15.733 -6.361 1.00 51.03 220 ASP A O 1
ATOM 1620 N N . ALA A 1 221 ? 9.003 -16.328 -7.867 1.00 44.81 221 ALA A N 1
ATOM 1621 C CA . ALA A 1 221 ? 10.095 -15.696 -7.135 1.00 44.81 221 ALA A CA 1
ATOM 1622 C C . ALA A 1 221 ? 10.211 -14.214 -7.525 1.00 44.81 221 ALA A C 1
ATOM 1624 O O . ALA A 1 221 ? 10.829 -13.861 -8.530 1.00 44.81 221 ALA A O 1
ATOM 1625 N N . ALA A 1 222 ? 9.627 -13.333 -6.708 1.00 43.53 222 ALA A N 1
ATOM 1626 C CA . ALA A 1 222 ? 9.893 -11.897 -6.776 1.00 43.53 222 ALA A CA 1
ATOM 1627 C C . ALA A 1 222 ? 11.417 -11.629 -6.759 1.00 43.53 222 ALA A C 1
ATOM 1629 O O . ALA A 1 222 ? 12.145 -12.294 -6.009 1.00 43.53 222 ALA A O 1
ATOM 1630 N N . PRO A 1 223 ? 11.932 -10.668 -7.550 1.00 41.62 223 PRO A N 1
ATOM 1631 C CA . PRO A 1 223 ? 13.363 -10.413 -7.608 1.00 41.62 223 PRO A CA 1
ATOM 1632 C C . PRO A 1 223 ? 13.865 -9.944 -6.240 1.00 41.62 223 PRO A C 1
ATOM 1634 O O . PRO A 1 223 ? 13.431 -8.925 -5.704 1.00 41.62 223 PRO A O 1
ATOM 1637 N N . THR A 1 224 ? 14.825 -10.679 -5.680 1.00 43.16 224 THR A N 1
ATOM 1638 C CA . THR A 1 224 ? 15.685 -10.126 -4.632 1.00 43.16 224 THR A CA 1
ATOM 1639 C C . THR A 1 224 ? 16.589 -9.092 -5.309 1.00 43.16 224 THR A C 1
ATOM 1641 O O . THR A 1 224 ? 17.249 -9.447 -6.289 1.00 43.16 224 THR A O 1
ATOM 1644 N N . PRO A 1 225 ? 16.627 -7.824 -4.863 1.00 39.22 225 PRO A N 1
ATOM 1645 C CA . PRO A 1 225 ? 17.431 -6.805 -5.526 1.00 39.22 225 PRO A CA 1
ATOM 1646 C C . PRO A 1 225 ? 18.911 -7.205 -5.535 1.00 39.22 225 PRO A C 1
ATOM 1648 O O . PRO A 1 225 ? 19.475 -7.582 -4.504 1.00 39.22 225 PRO A O 1
ATOM 1651 N N . ALA A 1 226 ? 19.539 -7.117 -6.709 1.00 49.88 226 ALA A N 1
ATOM 1652 C CA . ALA A 1 226 ? 20.978 -7.282 -6.857 1.00 49.88 226 ALA A CA 1
ATOM 1653 C C . ALA A 1 226 ? 21.719 -6.185 -6.064 1.00 49.88 226 ALA A C 1
ATOM 1655 O O . ALA A 1 226 ? 21.265 -5.038 -6.041 1.00 49.88 226 ALA A O 1
ATOM 1656 N N . PRO A 1 227 ? 22.864 -6.487 -5.423 1.00 41.84 227 PRO A N 1
ATOM 1657 C CA . PRO A 1 227 ? 23.652 -5.465 -4.753 1.00 41.84 227 PRO A CA 1
ATOM 1658 C C . PRO A 1 227 ? 24.260 -4.516 -5.792 1.00 41.84 227 PRO A C 1
ATOM 1660 O O . PRO A 1 227 ? 25.125 -4.899 -6.580 1.00 41.84 227 PRO A O 1
ATOM 1663 N N . THR A 1 228 ? 23.821 -3.260 -5.782 1.00 49.66 228 THR A N 1
ATOM 1664 C CA . THR A 1 228 ? 24.459 -2.168 -6.525 1.00 49.66 228 THR A CA 1
ATOM 1665 C C . THR A 1 228 ? 25.915 -2.008 -6.056 1.00 49.66 228 THR A C 1
ATOM 1667 O O . THR A 1 228 ? 26.128 -1.823 -4.856 1.00 49.66 228 THR A O 1
ATOM 1670 N N . PRO A 1 229 ? 26.936 -2.041 -6.940 1.00 49.78 229 PRO A N 1
ATOM 1671 C CA . PRO A 1 229 ? 28.289 -1.651 -6.558 1.00 49.78 229 PRO A CA 1
ATOM 1672 C C . PRO A 1 229 ? 28.317 -0.143 -6.278 1.00 49.78 229 PRO A C 1
ATOM 1674 O O . PRO A 1 229 ? 28.082 0.685 -7.158 1.00 49.78 229 PRO A O 1
ATOM 1677 N N . GLU A 1 230 ? 28.567 0.200 -5.022 1.00 53.28 230 GLU A N 1
ATOM 1678 C CA . GLU A 1 230 ? 28.560 1.564 -4.499 1.00 53.28 230 GLU A CA 1
ATOM 1679 C C . GLU A 1 230 ? 29.713 2.402 -5.102 1.00 53.28 230 GLU A C 1
ATOM 1681 O O . GLU A 1 230 ? 30.866 1.953 -5.097 1.00 53.28 230 GLU A O 1
ATOM 1686 N N . PRO A 1 231 ? 29.476 3.628 -5.611 1.00 51.78 231 PRO A N 1
ATOM 1687 C CA . PRO A 1 231 ? 30.564 4.566 -5.850 1.00 51.78 231 PRO A CA 1
ATOM 1688 C C . PRO A 1 231 ? 31.158 4.996 -4.505 1.00 51.78 231 PRO A C 1
ATOM 1690 O O . PRO A 1 231 ? 30.437 5.419 -3.605 1.00 51.78 231 PRO A O 1
ATOM 1693 N N . THR A 1 232 ? 32.485 4.926 -4.377 1.00 52.41 232 THR A N 1
ATOM 1694 C CA . THR A 1 232 ? 33.216 5.428 -3.206 1.00 52.41 232 THR A CA 1
ATOM 1695 C C . THR A 1 232 ? 33.011 6.939 -3.062 1.00 52.41 232 THR A C 1
ATOM 1697 O O . THR A 1 232 ? 33.750 7.743 -3.633 1.00 52.41 232 THR A O 1
ATOM 1700 N N . ALA A 1 233 ? 31.998 7.322 -2.290 1.00 46.78 233 ALA A N 1
ATOM 1701 C CA . ALA A 1 233 ? 31.815 8.664 -1.772 1.00 46.78 233 ALA A CA 1
ATOM 1702 C C . ALA A 1 233 ? 32.435 8.757 -0.370 1.00 46.78 233 ALA A C 1
ATOM 1704 O O . ALA A 1 233 ? 32.406 7.812 0.417 1.00 46.78 233 ALA A O 1
ATOM 1705 N N . ALA A 1 234 ? 33.028 9.913 -0.077 1.00 56.56 234 ALA A N 1
ATOM 1706 C CA . ALA A 1 234 ? 33.507 10.289 1.250 1.00 56.56 234 ALA A CA 1
ATOM 1707 C C . ALA A 1 234 ? 32.414 10.067 2.323 1.00 56.56 234 ALA A C 1
ATOM 1709 O O . ALA A 1 234 ? 31.230 10.159 1.987 1.00 56.56 234 ALA A O 1
ATOM 1710 N N . PRO A 1 235 ? 32.775 9.799 3.597 1.00 46.75 235 PRO A N 1
ATOM 1711 C CA . PRO A 1 235 ? 31.809 9.423 4.625 1.00 46.75 235 PRO A CA 1
ATOM 1712 C C . PRO A 1 235 ? 30.763 10.524 4.805 1.00 46.75 235 PRO A C 1
ATOM 1714 O O . PRO A 1 235 ? 31.032 11.586 5.363 1.00 4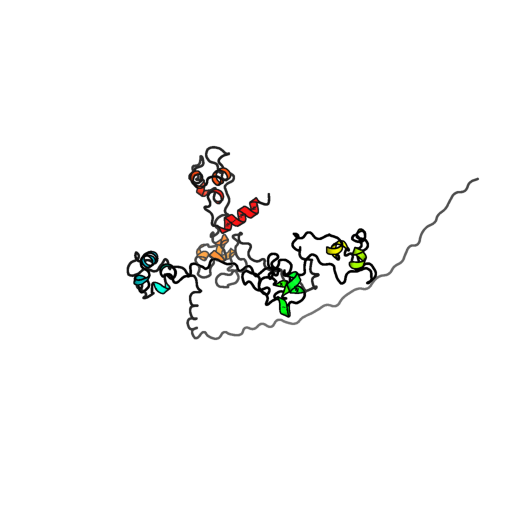6.75 235 PRO A O 1
ATOM 1717 N N . THR A 1 236 ? 29.568 10.248 4.296 1.00 46.03 236 THR A N 1
ATOM 1718 C CA . THR A 1 236 ? 28.351 11.015 4.550 1.00 46.03 236 THR A CA 1
ATOM 1719 C C . THR A 1 236 ? 27.683 10.368 5.766 1.00 46.03 236 THR A C 1
ATOM 1721 O O . THR A 1 236 ? 27.634 9.136 5.820 1.00 46.03 236 THR A O 1
ATOM 1724 N N . PRO A 1 237 ? 27.248 11.137 6.782 1.00 45.53 237 PRO A N 1
ATOM 1725 C CA . PRO A 1 237 ? 26.617 10.576 7.974 1.00 45.53 237 PRO A CA 1
ATOM 1726 C C . PRO A 1 237 ? 25.385 9.744 7.598 1.00 45.53 237 PRO A C 1
ATOM 1728 O O . PRO A 1 237 ? 24.687 10.053 6.633 1.00 45.53 237 PRO A O 1
ATOM 1731 N N . ALA A 1 238 ? 25.179 8.663 8.351 1.00 46.53 238 ALA A N 1
ATOM 1732 C CA . ALA A 1 238 ? 24.169 7.642 8.108 1.00 46.53 238 ALA A CA 1
ATOM 1733 C C . ALA A 1 238 ? 22.762 8.231 7.882 1.00 46.53 238 ALA A C 1
ATOM 1735 O O . ALA A 1 238 ? 22.408 9.219 8.530 1.00 46.53 238 ALA A O 1
ATOM 1736 N N . PRO A 1 239 ? 21.934 7.620 7.012 1.00 41.38 239 PRO A N 1
ATOM 1737 C CA . PRO A 1 239 ? 20.533 7.988 6.912 1.00 41.38 239 PRO A CA 1
ATOM 1738 C C . PRO A 1 239 ? 19.832 7.671 8.235 1.00 41.38 239 PRO A C 1
ATOM 1740 O O . PRO A 1 239 ? 19.798 6.522 8.678 1.00 41.38 239 PRO A O 1
ATOM 1743 N N . THR A 1 240 ? 19.265 8.705 8.854 1.00 43.66 240 THR A N 1
ATOM 1744 C CA . THR A 1 240 ? 18.275 8.583 9.921 1.00 43.66 240 THR A CA 1
ATOM 1745 C C . THR A 1 240 ? 17.156 7.675 9.426 1.00 43.66 240 THR A C 1
ATOM 1747 O O . THR A 1 240 ? 16.463 7.984 8.455 1.00 43.66 240 THR A O 1
ATOM 1750 N N . THR A 1 241 ? 17.020 6.519 10.066 1.00 42.72 241 THR A N 1
ATOM 1751 C CA . THR A 1 241 ? 15.910 5.592 9.867 1.00 42.72 241 THR A CA 1
ATOM 1752 C C . THR A 1 241 ? 14.587 6.344 9.986 1.00 42.72 241 THR A C 1
ATOM 1754 O O . THR A 1 241 ? 14.360 7.028 10.983 1.00 42.72 241 THR A O 1
ATOM 1757 N N . ALA A 1 242 ? 13.710 6.198 8.989 1.00 43.00 242 ALA A N 1
ATOM 1758 C CA . ALA A 1 242 ? 12.306 6.578 9.108 1.00 43.00 242 ALA A CA 1
ATOM 1759 C C . ALA A 1 242 ? 11.707 5.954 10.388 1.00 43.00 242 ALA A C 1
ATOM 1761 O O . ALA A 1 242 ? 12.121 4.851 10.772 1.00 43.00 242 ALA A O 1
ATOM 1762 N N . PRO A 1 243 ? 10.788 6.649 11.081 1.00 40.56 243 PRO A N 1
ATOM 1763 C CA . PRO A 1 243 ? 10.439 6.332 12.454 1.00 40.56 243 PRO A CA 1
ATOM 1764 C C . PRO A 1 243 ? 9.816 4.943 12.520 1.00 40.56 243 PRO A C 1
ATOM 1766 O O . PRO A 1 243 ? 8.715 4.690 12.037 1.00 40.56 243 PRO A O 1
ATOM 1769 N N . THR A 1 244 ? 10.541 4.034 13.161 1.00 38.69 244 THR A N 1
ATOM 1770 C CA . THR A 1 244 ? 9.939 2.838 13.730 1.00 38.69 244 THR A CA 1
ATOM 1771 C C . THR A 1 244 ? 9.055 3.327 14.870 1.00 38.69 244 THR A C 1
ATOM 1773 O O . THR A 1 244 ? 9.537 3.569 15.976 1.00 38.69 244 THR A O 1
ATOM 1776 N N . ALA A 1 245 ? 7.766 3.525 14.596 1.00 53.50 245 ALA A N 1
ATOM 1777 C CA . ALA A 1 245 ? 6.762 3.681 15.635 1.00 53.50 245 ALA A CA 1
ATOM 1778 C C . ALA A 1 245 ? 6.740 2.380 16.450 1.00 53.50 245 ALA A C 1
ATOM 1780 O O . ALA A 1 245 ? 6.237 1.359 16.003 1.00 53.50 245 ALA A O 1
ATOM 1781 N N . THR A 1 246 ? 7.527 2.368 17.523 1.00 53.03 246 THR A N 1
ATOM 1782 C CA . THR A 1 246 ? 7.188 1.955 18.893 1.00 53.03 246 THR A CA 1
ATOM 1783 C C . THR A 1 246 ? 8.492 1.841 19.657 1.00 53.03 246 THR A C 1
ATOM 1785 O O . THR A 1 246 ? 8.988 0.770 20.025 1.00 53.03 246 THR A O 1
ATOM 1788 N N . ARG A 1 247 ? 9.038 3.020 19.917 1.00 54.88 247 ARG A N 1
ATOM 1789 C CA . ARG A 1 247 ? 9.728 3.302 21.156 1.00 54.88 247 ARG A CA 1
ATOM 1790 C C . ARG A 1 247 ? 9.246 4.672 21.582 1.00 54.88 247 ARG A C 1
ATOM 1792 O O . ARG A 1 247 ? 9.350 5.624 20.820 1.00 54.88 247 ARG A O 1
ATOM 1799 N N . CYS A 1 248 ? 8.647 4.742 22.762 1.00 71.25 248 CYS A N 1
ATOM 1800 C CA . CYS A 1 248 ? 8.486 6.029 23.397 1.00 71.25 248 CYS A CA 1
ATOM 1801 C C . CYS A 1 248 ? 9.898 6.468 23.782 1.00 71.25 248 CYS A C 1
ATOM 1803 O O . CYS A 1 248 ? 10.481 5.896 24.701 1.00 71.25 248 CYS A O 1
ATOM 1805 N N . GLU A 1 249 ? 10.486 7.338 22.973 1.00 82.19 249 GLU A N 1
ATOM 1806 C CA . GLU A 1 249 ? 11.847 7.839 23.113 1.00 82.19 249 GLU A CA 1
ATOM 1807 C C . GLU A 1 249 ? 11.794 9.359 23.156 1.00 82.19 249 GLU A C 1
ATOM 1809 O O . GLU A 1 249 ? 10.908 9.968 22.560 1.00 82.19 249 GLU A O 1
ATOM 1814 N N . ASP A 1 250 ? 12.709 9.947 23.914 1.00 87.25 250 ASP A N 1
ATOM 1815 C CA . ASP A 1 250 ? 12.920 11.384 23.896 1.00 87.25 250 ASP A CA 1
ATOM 1816 C C . ASP A 1 250 ? 13.713 11.757 22.638 1.00 87.25 250 ASP A C 1
ATOM 1818 O O . ASP A 1 250 ? 14.649 11.058 22.263 1.00 87.25 250 ASP A O 1
ATOM 1822 N N . ASP A 1 251 ? 13.351 12.861 22.002 1.00 89.12 251 ASP A N 1
ATOM 1823 C CA . ASP A 1 251 ? 14.081 13.440 20.881 1.00 89.12 251 ASP A CA 1
ATOM 1824 C C . ASP A 1 251 ? 15.339 14.158 21.403 1.00 89.12 251 ASP A C 1
ATOM 1826 O O . ASP A 1 251 ? 15.261 15.226 22.019 1.00 89.12 251 ASP A O 1
ATOM 1830 N N . ASP A 1 252 ? 16.508 13.552 21.176 1.00 88.06 252 ASP A N 1
ATOM 1831 C CA . ASP A 1 252 ? 17.810 14.099 21.578 1.00 88.06 252 ASP A CA 1
ATOM 1832 C C . ASP A 1 252 ? 18.174 15.404 20.841 1.00 88.06 252 ASP A C 1
ATOM 1834 O O . ASP A 1 252 ? 18.961 16.202 21.364 1.00 88.06 252 ASP A O 1
ATOM 1838 N N . ASP A 1 253 ? 17.594 15.649 19.661 1.00 88.31 253 ASP A N 1
ATOM 1839 C CA . ASP A 1 253 ? 17.838 16.847 18.850 1.00 88.31 253 ASP A CA 1
ATOM 1840 C C . ASP A 1 253 ? 16.882 17.999 19.210 1.00 88.31 253 ASP A C 1
ATOM 1842 O O . ASP A 1 253 ? 17.122 19.162 18.859 1.00 88.31 253 ASP A O 1
ATOM 1846 N N . TRP A 1 254 ? 15.801 17.714 19.941 1.00 90.06 254 TRP A N 1
ATOM 1847 C CA . TRP A 1 254 ? 14.822 18.723 20.321 1.00 90.06 254 TRP A CA 1
ATOM 1848 C C . TRP A 1 254 ? 15.311 19.626 21.463 1.00 90.06 254 TRP A C 1
ATOM 1850 O O . TRP A 1 254 ? 15.849 19.184 22.480 1.00 90.06 254 TRP A O 1
ATOM 1860 N N . LEU A 1 255 ? 15.054 20.934 21.330 1.00 90.38 255 LEU A N 1
ATOM 1861 C CA . LEU A 1 255 ? 15.437 21.962 22.301 1.00 90.38 255 LEU A CA 1
ATOM 1862 C C . LEU A 1 255 ? 14.254 22.869 22.656 1.00 90.38 255 LEU A C 1
ATOM 1864 O O . LEU A 1 255 ? 13.681 23.539 21.794 1.00 90.38 255 LEU A O 1
ATOM 1868 N N . TYR A 1 256 ? 13.957 22.996 23.951 1.00 85.88 256 TYR A N 1
ATOM 1869 C CA . TYR A 1 256 ? 12.931 23.910 24.454 1.00 85.88 256 TYR A CA 1
ATOM 1870 C C . TYR A 1 256 ? 13.277 25.365 24.090 1.00 85.88 256 TYR A C 1
ATOM 1872 O O . TYR A 1 256 ? 14.312 25.890 24.526 1.00 85.88 256 TYR A O 1
ATOM 1880 N N . ASP A 1 257 ? 12.386 26.045 23.355 1.00 85.31 257 ASP A N 1
ATOM 1881 C CA . ASP A 1 257 ? 12.552 27.439 22.896 1.00 85.31 257 ASP A CA 1
ATOM 1882 C C . ASP A 1 257 ? 13.835 27.640 22.051 1.00 85.31 257 ASP A C 1
ATOM 1884 O O . ASP A 1 257 ? 14.437 28.716 22.055 1.00 85.31 257 ASP A O 1
ATOM 1888 N N . GLY A 1 258 ? 14.308 26.574 21.382 1.00 84.25 258 GLY A N 1
ATOM 1889 C CA . GLY A 1 258 ? 15.483 26.584 20.499 1.00 84.25 258 GLY A CA 1
ATOM 1890 C C . GLY A 1 258 ? 16.812 26.903 21.193 1.00 84.25 258 GLY A C 1
ATOM 1891 O O . GLY A 1 258 ? 17.741 27.388 20.549 1.00 84.25 258 GLY A O 1
ATOM 1892 N N . LYS A 1 259 ? 16.901 26.709 22.514 1.00 84.25 259 LYS A N 1
ATOM 1893 C CA . LYS A 1 259 ? 18.077 27.075 23.317 1.00 84.25 259 LYS A CA 1
ATOM 1894 C C . LYS A 1 259 ? 18.943 25.868 23.640 1.00 84.25 259 LYS A C 1
ATOM 1896 O O . LYS A 1 259 ? 18.472 24.917 24.265 1.00 84.25 259 LYS A O 1
ATOM 1901 N N . ASP A 1 260 ? 20.232 25.987 23.330 1.00 87.25 260 ASP A N 1
ATOM 1902 C CA . ASP A 1 260 ? 21.247 25.003 23.703 1.00 87.25 260 ASP A CA 1
ATOM 1903 C C . ASP A 1 260 ? 21.205 24.697 25.209 1.00 87.25 260 ASP A C 1
ATOM 1905 O O . ASP A 1 260 ? 21.110 25.593 26.057 1.00 87.25 260 ASP A O 1
ATOM 1909 N N . GLY A 1 261 ? 21.257 23.406 25.544 1.00 85.75 261 GLY A N 1
ATOM 1910 C CA . GLY A 1 261 ? 21.192 22.918 26.924 1.00 85.75 261 GLY A CA 1
ATOM 1911 C C . GLY A 1 261 ? 19.779 22.807 27.506 1.00 85.75 261 GLY A C 1
ATOM 1912 O O . GLY A 1 261 ? 19.645 22.577 28.707 1.00 85.75 261 GLY A O 1
ATOM 1913 N N . ARG A 1 262 ? 18.727 22.962 26.689 1.00 90.50 262 ARG A N 1
ATOM 1914 C CA . ARG A 1 262 ? 17.326 22.765 27.104 1.00 90.50 262 ARG A CA 1
ATOM 1915 C C . ARG A 1 262 ? 16.621 21.604 26.393 1.00 90.50 262 ARG A C 1
ATOM 1917 O O . ARG A 1 262 ? 15.441 21.718 26.076 1.00 90.50 262 ARG A O 1
ATOM 1924 N N . GLY A 1 263 ? 17.335 20.508 26.151 1.00 91.25 263 GLY A N 1
ATOM 1925 C CA . GLY A 1 263 ? 16.749 19.280 25.603 1.00 91.25 263 GLY A CA 1
ATOM 1926 C C . GLY A 1 263 ? 15.978 18.454 26.637 1.00 91.25 263 GLY A C 1
ATOM 1927 O O . GLY A 1 263 ? 15.742 18.900 27.766 1.00 91.25 263 GLY A O 1
ATOM 1928 N N . CYS A 1 264 ? 15.611 17.224 26.282 1.00 90.38 264 CYS A N 1
ATOM 1929 C CA . CYS A 1 264 ? 14.752 16.378 27.115 1.00 90.38 264 CYS A CA 1
ATOM 1930 C C . CYS A 1 264 ? 15.325 16.083 28.513 1.00 90.38 264 CYS A C 1
ATOM 1932 O O . CYS A 1 264 ? 14.595 16.173 29.501 1.00 90.38 264 CYS A O 1
ATOM 1934 N N . ALA A 1 265 ? 16.645 15.915 28.651 1.00 91.00 265 ALA A N 1
ATOM 1935 C CA . ALA A 1 265 ? 17.300 15.777 29.958 1.00 91.00 265 ALA A CA 1
ATOM 1936 C C . ALA A 1 265 ? 17.069 16.988 30.888 1.00 91.00 265 ALA A C 1
ATOM 1938 O O . ALA A 1 265 ? 16.862 16.836 32.092 1.00 91.00 265 ALA A O 1
ATOM 1939 N N . TRP A 1 266 ? 17.041 18.203 30.331 1.00 91.44 266 TRP A N 1
ATOM 1940 C CA . TRP A 1 266 ? 16.711 19.413 31.086 1.00 91.44 266 TRP A CA 1
ATOM 1941 C C . TRP A 1 266 ? 15.229 19.448 31.467 1.00 91.44 266 TRP A C 1
ATOM 1943 O O . TRP A 1 266 ? 14.871 19.947 32.533 1.00 91.44 266 TRP A O 1
ATOM 1953 N N . ILE A 1 267 ? 14.338 18.903 30.640 1.00 89.19 267 ILE A N 1
ATOM 1954 C CA . ILE A 1 267 ? 12.919 18.774 30.990 1.00 89.19 267 ILE A CA 1
ATOM 1955 C C . ILE A 1 267 ? 12.706 17.761 32.115 1.00 89.19 267 ILE A C 1
ATOM 1957 O O . ILE A 1 267 ? 11.964 18.074 33.050 1.00 89.19 267 ILE A O 1
ATOM 1961 N N . ALA A 1 268 ? 13.403 16.623 32.090 1.00 87.38 268 ALA A N 1
ATOM 1962 C CA . ALA A 1 268 ? 13.302 15.573 33.105 1.00 87.38 268 ALA A CA 1
ATOM 1963 C C . ALA A 1 268 ? 13.562 16.084 34.535 1.00 87.38 268 ALA A C 1
ATOM 1965 O O . ALA A 1 268 ? 12.923 15.640 35.487 1.00 87.38 268 ALA A O 1
ATOM 1966 N N . GLU A 1 269 ? 14.441 17.078 34.704 1.00 89.56 269 GLU A N 1
ATOM 1967 C CA . GLU A 1 269 ? 14.704 17.703 36.008 1.00 89.56 269 GLU A CA 1
ATOM 1968 C C . GLU A 1 269 ? 13.488 18.446 36.597 1.00 89.56 269 GLU A C 1
ATOM 1970 O O . GLU A 1 269 ? 13.425 18.689 37.806 1.00 89.56 269 GLU A O 1
ATOM 1975 N N . LYS A 1 270 ? 12.529 18.865 35.761 1.00 87.44 270 LYS A N 1
ATOM 1976 C CA . LYS A 1 270 ? 11.304 19.540 36.203 1.00 87.44 270 LYS A CA 1
ATOM 1977 C C . LYS A 1 270 ? 10.180 19.325 35.195 1.00 87.44 270 LYS A C 1
ATOM 1979 O O . LYS A 1 270 ? 9.962 20.140 34.300 1.00 87.44 270 LYS A O 1
ATOM 1984 N N . THR A 1 271 ? 9.379 18.300 35.443 1.00 82.19 271 THR A N 1
ATOM 1985 C CA . THR A 1 271 ? 8.237 17.894 34.608 1.00 82.19 271 THR A CA 1
ATOM 1986 C C . THR A 1 271 ? 7.179 18.981 34.395 1.00 82.19 271 THR A C 1
ATOM 1988 O O . THR A 1 271 ? 6.449 18.929 33.415 1.00 82.19 271 THR A O 1
ATOM 1991 N N . SER A 1 272 ? 7.133 20.045 35.210 1.00 84.88 272 SER A N 1
ATOM 1992 C CA . SER A 1 272 ? 6.287 21.220 34.922 1.00 84.88 272 SER A CA 1
ATOM 1993 C C . SER A 1 272 ? 6.677 21.956 33.628 1.00 84.88 272 SER A C 1
ATOM 1995 O O . SER A 1 272 ? 5.969 22.861 33.199 1.00 84.88 272 SER A O 1
ATOM 1997 N N . ARG A 1 273 ? 7.848 21.653 33.052 1.00 89.50 273 ARG A N 1
ATOM 1998 C CA . ARG A 1 273 ? 8.316 22.164 31.752 1.00 89.50 273 ARG A CA 1
ATOM 1999 C C . ARG A 1 273 ? 7.594 21.484 30.579 1.00 89.50 273 ARG A C 1
ATOM 2001 O O . ARG A 1 273 ? 7.576 22.042 29.489 1.00 89.50 273 ARG A O 1
ATOM 2008 N N . CYS A 1 274 ? 6.956 20.337 30.817 1.00 85.38 274 CYS A N 1
ATOM 2009 C CA . CYS A 1 274 ? 6.199 19.578 29.821 1.00 85.38 274 CYS A CA 1
ATOM 2010 C C . CYS A 1 274 ? 4.917 20.277 29.364 1.00 85.38 274 CYS A C 1
ATOM 2012 O O . CYS A 1 274 ? 4.451 20.050 28.255 1.00 85.38 274 CYS A O 1
ATOM 2014 N N . ASP A 1 275 ? 4.362 21.165 30.188 1.00 85.19 275 ASP A N 1
ATOM 2015 C CA . ASP A 1 275 ? 3.141 21.919 29.874 1.00 85.19 275 ASP A CA 1
ATOM 2016 C C . ASP A 1 275 ? 3.434 23.244 29.134 1.00 85.19 275 ASP A C 1
ATOM 2018 O O . ASP A 1 275 ? 2.599 24.150 29.086 1.00 85.19 275 ASP A O 1
ATOM 2022 N N . GLY A 1 276 ? 4.652 23.385 28.594 1.00 71.69 276 GLY A N 1
ATOM 2023 C CA . GLY A 1 276 ? 5.105 24.539 27.817 1.00 71.69 276 GLY A CA 1
ATOM 2024 C C . GLY A 1 276 ? 4.530 24.593 26.395 1.00 71.69 276 GLY A C 1
ATOM 2025 O O . GLY A 1 276 ? 3.937 23.639 25.903 1.00 71.69 276 GLY A O 1
ATOM 2026 N N . LYS A 1 277 ? 4.714 25.728 25.708 1.00 64.81 277 LYS A N 1
ATOM 2027 C CA . LYS A 1 277 ? 4.153 25.979 24.362 1.00 64.81 277 LYS A CA 1
ATOM 2028 C C . LYS A 1 277 ? 4.898 25.279 23.216 1.00 64.81 277 LYS A C 1
ATOM 2030 O O . LYS A 1 277 ? 4.433 25.355 22.086 1.00 64.81 277 LYS A O 1
ATOM 2035 N N . ASP A 1 278 ? 6.015 24.617 23.503 1.00 79.12 278 ASP A N 1
ATOM 2036 C CA . ASP A 1 278 ? 6.971 24.128 22.499 1.00 79.12 278 ASP A CA 1
ATOM 2037 C C . ASP A 1 278 ? 6.824 22.632 22.154 1.00 79.12 278 ASP A C 1
ATOM 2039 O O . ASP A 1 278 ? 7.710 22.059 21.532 1.00 79.12 278 ASP A O 1
ATOM 2043 N N . GLY A 1 279 ? 5.730 21.973 22.559 1.00 81.12 279 GLY A N 1
ATOM 2044 C CA . GLY A 1 279 ? 5.509 20.555 22.226 1.00 81.12 279 GLY A CA 1
ATOM 2045 C C . GLY A 1 279 ? 6.373 19.578 23.034 1.00 81.12 279 GLY A C 1
ATOM 2046 O O . GLY A 1 279 ? 6.600 18.451 22.614 1.00 81.12 279 GLY A O 1
ATOM 2047 N N . ALA A 1 280 ? 6.826 19.979 24.227 1.00 87.19 280 ALA A N 1
ATOM 2048 C CA . ALA A 1 280 ? 7.698 19.183 25.097 1.00 87.19 280 ALA A CA 1
ATOM 2049 C C . ALA A 1 280 ? 7.191 17.757 25.391 1.00 87.19 280 ALA A C 1
ATOM 2051 O O . ALA A 1 280 ? 7.993 16.856 25.588 1.00 87.19 280 ALA A O 1
ATOM 2052 N N . ARG A 1 281 ? 5.870 17.536 25.435 1.00 83.94 281 ARG A N 1
ATOM 2053 C CA . ARG A 1 281 ? 5.285 16.198 25.646 1.00 83.94 281 ARG A CA 1
ATOM 2054 C C . ARG A 1 281 ? 5.381 15.292 24.422 1.00 83.94 281 ARG A C 1
ATOM 2056 O O . ARG A 1 281 ? 5.385 14.083 24.600 1.00 83.94 281 ARG A O 1
ATOM 2063 N N . GLU A 1 282 ? 5.423 15.869 23.227 1.00 83.44 282 GLU A N 1
ATOM 2064 C CA . GLU A 1 282 ? 5.551 15.129 21.968 1.00 83.44 282 GLU A CA 1
ATOM 2065 C C . GLU A 1 282 ? 7.016 14.826 21.672 1.00 83.44 282 GLU A C 1
ATOM 2067 O O . GLU A 1 282 ? 7.341 13.712 21.283 1.00 83.44 282 GLU A O 1
ATOM 2072 N N . ALA A 1 283 ? 7.897 15.798 21.919 1.00 87.38 283 ALA A N 1
ATOM 2073 C CA . ALA A 1 283 ? 9.329 15.636 21.715 1.00 87.38 283 ALA A CA 1
ATOM 2074 C C . ALA A 1 283 ? 10.016 14.857 22.841 1.00 87.38 283 ALA A C 1
ATOM 2076 O O . ALA A 1 283 ? 10.946 14.109 22.588 1.00 87.38 283 ALA A O 1
ATOM 2077 N N . CYS A 1 284 ? 9.565 15.009 24.089 1.00 89.88 284 CYS A N 1
ATOM 2078 C CA . CYS A 1 284 ? 10.183 14.364 25.246 1.00 89.88 284 CYS A CA 1
ATOM 2079 C C . CYS A 1 284 ? 9.182 13.502 26.034 1.00 89.88 284 CYS A C 1
ATOM 2081 O O . CYS A 1 284 ? 8.941 13.756 27.225 1.00 89.88 284 CYS A O 1
ATOM 2083 N N . PRO A 1 285 ? 8.533 12.509 25.405 1.00 86.94 285 PRO A N 1
ATOM 2084 C CA . PRO A 1 285 ? 7.466 11.759 26.045 1.00 86.94 285 PRO A CA 1
ATOM 2085 C C . PRO A 1 285 ? 7.961 10.888 27.215 1.00 86.94 285 PRO A C 1
ATOM 2087 O O . PRO A 1 285 ? 7.191 10.684 28.162 1.00 86.94 285 PRO A O 1
ATOM 2090 N N . LEU A 1 286 ? 9.229 10.442 27.239 1.00 86.12 286 LEU A N 1
ATOM 2091 C CA . LEU A 1 286 ? 9.807 9.722 28.388 1.00 86.12 286 LEU A CA 1
ATOM 2092 C C . LEU A 1 286 ? 10.071 10.683 29.542 1.00 86.12 286 LEU A C 1
ATOM 2094 O O . LEU A 1 286 ? 9.599 10.458 30.660 1.00 86.12 286 LEU A O 1
ATOM 2098 N N . SER A 1 287 ? 10.777 11.780 29.267 1.00 88.38 287 SER A N 1
ATOM 2099 C CA . SER A 1 287 ? 11.099 12.798 30.271 1.00 88.38 287 SER A CA 1
ATOM 2100 C C . SER A 1 287 ? 9.850 13.467 30.852 1.00 88.38 287 SER A C 1
ATOM 2102 O O . SER A 1 287 ? 9.857 13.909 32.003 1.00 88.38 287 SER A O 1
ATOM 2104 N N . CYS A 1 288 ? 8.759 13.514 30.085 1.00 87.44 288 CYS A N 1
ATOM 2105 C CA . CYS A 1 288 ? 7.472 14.050 30.515 1.00 87.44 288 CYS A CA 1
ATOM 2106 C C . CYS A 1 288 ? 6.511 13.026 31.121 1.00 87.44 288 CYS A C 1
ATOM 2108 O O . CYS A 1 288 ? 5.414 13.415 31.539 1.00 87.44 288 CYS A O 1
ATOM 2110 N N . GLY A 1 289 ? 6.891 11.745 31.177 1.00 78.12 289 GLY A N 1
ATOM 2111 C CA . GLY A 1 289 ? 6.015 10.670 31.646 1.00 78.12 289 GLY A CA 1
ATOM 2112 C C . GLY A 1 289 ? 4.717 10.563 30.838 1.00 78.12 289 GLY A C 1
ATOM 2113 O O . GLY A 1 289 ? 3.685 10.194 31.391 1.00 78.12 289 GLY A O 1
ATOM 2114 N N . ALA A 1 290 ? 4.758 10.962 29.564 1.00 79.12 290 ALA A N 1
ATOM 2115 C CA . ALA A 1 290 ? 3.649 10.872 28.619 1.00 79.12 290 ALA A CA 1
ATOM 2116 C C . ALA A 1 290 ? 3.625 9.523 27.883 1.00 79.12 290 ALA A C 1
ATOM 2118 O O . ALA A 1 290 ? 2.647 9.215 27.211 1.00 79.12 290 ALA A O 1
ATOM 2119 N N . CYS A 1 291 ? 4.675 8.712 28.033 1.00 70.75 291 CYS A N 1
ATOM 2120 C CA . CYS A 1 291 ? 4.676 7.337 27.559 1.00 70.75 291 CYS A CA 1
ATOM 2121 C C . CYS A 1 291 ? 3.625 6.507 28.296 1.00 70.75 291 CYS A C 1
ATOM 2123 O O . CYS A 1 291 ? 3.761 6.252 29.498 1.00 70.75 291 CYS A O 1
ATOM 2125 N N . GLU A 1 292 ? 2.619 6.028 27.568 1.00 64.38 292 GLU A N 1
ATOM 2126 C CA . GLU A 1 292 ? 1.856 4.876 28.034 1.00 64.38 292 GLU A CA 1
ATOM 2127 C C . GLU A 1 292 ? 2.775 3.641 28.039 1.00 64.38 292 GLU A C 1
ATOM 2129 O O . GLU A 1 292 ? 3.644 3.506 27.168 1.00 64.38 292 GLU A O 1
ATOM 2134 N N . PRO A 1 293 ? 2.668 2.758 29.049 1.00 60.72 293 PRO A N 1
ATOM 2135 C CA . PRO A 1 293 ? 3.464 1.541 29.078 1.00 60.72 293 PRO A CA 1
ATOM 2136 C C . PRO A 1 293 ? 3.170 0.724 27.820 1.00 60.72 293 PRO A C 1
ATOM 2138 O O . PRO A 1 293 ? 2.011 0.583 27.437 1.00 60.72 293 PRO A O 1
ATOM 2141 N N . ALA A 1 294 ? 4.225 0.193 27.195 1.00 61.00 294 ALA A N 1
ATOM 2142 C CA . ALA A 1 294 ? 4.104 -0.666 26.024 1.00 61.00 294 ALA A CA 1
ATOM 2143 C C . ALA A 1 294 ? 3.011 -1.718 26.249 1.00 61.00 294 ALA A C 1
ATOM 2145 O O . ALA A 1 294 ? 2.979 -2.365 27.301 1.00 61.00 294 ALA A O 1
ATOM 2146 N N . CYS A 1 295 ? 2.125 -1.869 25.266 1.00 70.75 295 CYS A N 1
ATOM 2147 C CA . CYS A 1 295 ? 0.997 -2.775 25.374 1.00 70.75 295 CYS A CA 1
ATOM 2148 C C . CYS A 1 295 ? 1.486 -4.227 25.486 1.00 70.75 295 CYS A C 1
ATOM 2150 O O . CYS A 1 295 ? 1.888 -4.843 24.495 1.00 70.75 295 CYS A O 1
ATOM 2152 N N . GLU A 1 296 ? 1.448 -4.786 26.695 1.00 80.31 296 GLU A N 1
ATOM 2153 C CA . GLU A 1 296 ? 1.840 -6.167 26.966 1.00 80.31 296 GLU A CA 1
ATOM 2154 C C . GLU A 1 296 ? 0.802 -6.850 27.860 1.00 80.31 296 GLU A C 1
ATOM 2156 O O . GLU A 1 296 ? 0.250 -6.268 28.798 1.00 80.31 296 GLU A O 1
ATOM 2161 N N . ASP A 1 297 ? 0.541 -8.121 27.565 1.00 86.44 297 ASP A N 1
ATOM 2162 C CA . ASP A 1 297 ? -0.224 -8.984 28.450 1.00 86.44 297 ASP A CA 1
ATOM 2163 C C . ASP A 1 297 ? 0.633 -9.418 29.642 1.00 86.44 297 ASP A C 1
ATOM 2165 O O . ASP A 1 297 ? 1.759 -9.902 29.505 1.00 86.44 297 ASP A O 1
ATOM 2169 N N . SER A 1 298 ? 0.076 -9.302 30.842 1.00 86.75 298 SER A N 1
ATOM 2170 C CA . SER A 1 298 ? 0.744 -9.743 32.056 1.00 86.75 298 SER A CA 1
ATOM 2171 C C . SER A 1 298 ? 0.996 -11.253 32.034 1.00 86.75 298 SER A C 1
ATOM 2173 O O . SER A 1 298 ? 0.076 -12.067 32.087 1.00 86.75 298 SER A O 1
ATOM 2175 N N . LYS A 1 299 ? 2.277 -11.629 32.054 1.00 89.06 299 LYS A N 1
ATOM 2176 C CA . LYS A 1 299 ? 2.728 -13.029 32.139 1.00 89.06 299 LYS A CA 1
ATOM 2177 C C . LYS A 1 299 ? 2.417 -13.696 33.481 1.00 89.06 299 LYS A C 1
ATOM 2179 O O . LYS A 1 299 ? 2.409 -14.918 33.569 1.00 89.06 299 LYS A O 1
ATOM 2184 N N . SER A 1 300 ? 2.204 -12.904 34.529 1.00 89.69 300 SER A N 1
ATOM 2185 C CA . SER A 1 300 ? 1.946 -13.392 35.887 1.00 89.69 300 SER A CA 1
ATOM 2186 C C . SER A 1 300 ? 0.472 -13.341 36.279 1.00 89.69 300 SER A C 1
ATOM 2188 O O . SER A 1 300 ? 0.104 -13.883 37.321 1.00 89.69 300 SER A O 1
ATOM 2190 N N . TRP A 1 301 ? -0.384 -12.703 35.478 1.00 92.62 301 TRP A N 1
ATOM 2191 C CA . TRP A 1 301 ? -1.803 -12.613 35.787 1.00 92.62 301 TRP A CA 1
ATOM 2192 C C . TRP A 1 301 ? -2.556 -13.876 35.370 1.00 92.62 301 TRP A C 1
ATOM 2194 O O . TRP A 1 301 ? -2.396 -14.394 34.266 1.00 92.62 301 TRP A O 1
ATOM 2204 N N . PHE A 1 302 ? -3.457 -14.324 36.243 1.00 93.88 302 PHE A N 1
ATOM 2205 C CA . PHE A 1 302 ? -4.415 -15.380 35.947 1.00 93.88 302 PHE A CA 1
ATOM 2206 C C . PHE A 1 302 ? -5.679 -15.254 36.808 1.00 93.88 302 PHE A C 1
ATOM 2208 O O . PHE A 1 302 ? -5.675 -14.627 37.869 1.00 93.88 302 PHE A O 1
ATOM 2215 N N . SER A 1 303 ? -6.785 -15.872 36.380 1.00 93.12 303 SER A N 1
ATOM 2216 C CA . SER A 1 303 ? -8.050 -15.887 37.130 1.00 93.12 303 SER A CA 1
ATOM 2217 C C . SER A 1 303 ? -8.328 -17.248 37.774 1.00 93.12 303 SER A C 1
ATOM 2219 O O . SER A 1 303 ? -8.727 -18.193 37.092 1.00 93.12 303 SER A O 1
ATOM 2221 N N . LYS A 1 304 ? -8.199 -17.351 39.106 1.00 91.19 304 LYS A N 1
ATOM 2222 C CA . LYS A 1 304 ? -8.414 -18.559 39.941 1.00 91.19 304 LYS A CA 1
ATOM 2223 C C . LYS A 1 304 ? -7.465 -19.740 39.693 1.00 91.19 304 LYS A C 1
ATOM 2225 O O . LYS A 1 304 ? -7.258 -20.546 40.591 1.00 91.19 304 LYS A O 1
ATOM 2230 N N . LYS A 1 305 ? -6.990 -19.924 38.462 1.00 90.94 305 LYS A N 1
ATOM 2231 C CA . LYS A 1 305 ? -6.084 -20.993 38.030 1.00 90.94 305 LYS A CA 1
ATOM 2232 C C . LYS A 1 305 ? -5.078 -20.401 37.062 1.00 90.94 305 LYS A C 1
ATOM 2234 O O . LYS A 1 305 ? -5.493 -19.626 36.208 1.00 90.94 305 LYS A O 1
ATOM 2239 N N . GLU A 1 306 ? -3.827 -20.839 37.129 1.00 90.06 306 GLU A N 1
ATOM 2240 C CA . GLU A 1 306 ? -2.748 -20.383 36.238 1.00 90.06 306 GLU A CA 1
ATOM 2241 C C . GLU A 1 306 ? -3.067 -20.586 34.748 1.00 90.06 306 GLU A C 1
ATOM 2243 O O . GLU A 1 306 ? -2.679 -19.775 33.917 1.00 90.06 306 GLU A O 1
ATOM 2248 N N . SER A 1 307 ? -3.868 -21.602 34.406 1.00 89.00 307 SER A N 1
ATOM 2249 C CA . SER A 1 307 ? -4.344 -21.832 33.033 1.00 89.00 307 SER A CA 1
ATOM 2250 C C . SER A 1 307 ? -5.289 -20.746 32.501 1.00 89.00 307 SER A C 1
ATOM 2252 O O . SER A 1 307 ? -5.546 -20.693 31.306 1.00 89.00 307 SER A O 1
ATOM 2254 N N . ASN A 1 308 ? -5.865 -19.916 33.373 1.00 93.06 308 ASN A N 1
ATOM 2255 C CA . ASN A 1 308 ? -6.767 -18.825 33.002 1.00 93.06 308 ASN A CA 1
ATOM 2256 C C . ASN A 1 308 ? -5.988 -17.501 32.920 1.00 93.06 308 ASN A C 1
ATOM 2258 O O . ASN A 1 308 ? -6.353 -16.527 33.585 1.00 93.06 308 ASN A O 1
ATOM 2262 N N . ASN A 1 309 ? -4.890 -17.509 32.171 1.00 93.62 309 ASN A N 1
ATOM 2263 C CA . ASN A 1 309 ? -3.995 -16.376 31.931 1.00 93.62 309 ASN A CA 1
ATOM 2264 C C . ASN A 1 309 ? -4.544 -15.435 30.833 1.00 93.62 309 ASN A C 1
ATOM 2266 O O . ASN A 1 309 ? -5.692 -15.567 30.401 1.00 93.62 309 ASN A O 1
ATOM 2270 N N . CYS A 1 310 ? -3.743 -14.470 30.376 1.00 92.56 310 CYS A N 1
ATOM 2271 C CA . CYS A 1 310 ? -4.163 -13.533 29.330 1.00 92.56 310 CYS A CA 1
ATOM 2272 C C . CYS A 1 310 ? -4.435 -14.201 27.966 1.00 92.56 310 CYS A C 1
ATOM 2274 O O . CYS A 1 310 ? -5.347 -13.776 27.264 1.00 92.56 310 CYS A O 1
ATOM 2276 N N . GLU A 1 311 ? -3.768 -15.306 27.627 1.00 93.88 311 GLU A N 1
ATOM 2277 C CA . GLU A 1 311 ? -4.059 -16.077 26.407 1.00 93.88 311 GLU A CA 1
ATOM 2278 C C . GLU A 1 311 ? -5.455 -16.714 26.472 1.00 93.88 311 GLU A C 1
ATOM 2280 O O . GLU A 1 311 ? -6.261 -16.596 25.547 1.00 93.88 311 GLU A O 1
ATOM 2285 N N . TRP A 1 312 ? -5.816 -17.266 27.634 1.00 93.94 312 TRP A N 1
ATOM 2286 C CA . TRP A 1 312 ? -7.190 -17.681 27.898 1.00 93.94 312 TRP A CA 1
ATOM 2287 C C . TRP A 1 312 ? -8.162 -16.500 27.797 1.00 93.94 312 TRP A C 1
ATOM 2289 O O . TRP A 1 312 ? -9.266 -16.657 27.285 1.00 93.94 312 TRP A O 1
ATOM 2299 N N . VAL A 1 313 ? -7.809 -15.295 28.243 1.00 93.06 313 VAL A N 1
ATOM 2300 C CA . VAL A 1 313 ? -8.687 -14.126 28.059 1.00 93.06 313 VAL A CA 1
ATOM 2301 C C . VAL A 1 313 ? -8.895 -13.813 26.569 1.00 93.06 313 VAL A C 1
ATOM 2303 O O . VAL A 1 313 ? -10.041 -13.573 26.175 1.00 93.06 313 VAL A O 1
ATOM 2306 N N . ALA A 1 314 ? -7.841 -13.906 25.754 1.00 90.31 314 ALA A N 1
ATOM 2307 C CA . ALA A 1 314 ? -7.835 -13.561 24.331 1.00 90.31 314 ALA A CA 1
ATOM 2308 C C . ALA A 1 314 ? -8.771 -14.430 23.474 1.00 90.31 314 ALA A C 1
ATOM 2310 O O . ALA A 1 314 ? -9.308 -13.958 22.476 1.00 90.31 314 ALA A O 1
ATOM 2311 N N . GLU A 1 315 ? -9.037 -15.676 23.874 1.00 91.69 315 GLU A N 1
ATOM 2312 C CA . GLU A 1 315 ? -9.996 -16.535 23.164 1.00 91.69 315 GLU A CA 1
ATOM 2313 C C . GLU A 1 315 ? -11.453 -16.039 23.266 1.00 91.69 315 GLU A C 1
ATOM 2315 O O . GLU A 1 315 ? -12.269 -16.337 22.393 1.00 91.69 315 GLU A O 1
ATOM 2320 N N . LYS A 1 316 ? -11.828 -15.359 24.366 1.00 91.06 316 LYS A N 1
ATOM 2321 C CA . LYS A 1 316 ? -13.198 -14.839 24.591 1.00 91.06 316 LYS A CA 1
ATOM 2322 C C . LYS A 1 316 ? -13.190 -13.514 25.369 1.00 91.06 316 LYS A C 1
ATOM 2324 O O . LYS A 1 316 ? -13.696 -13.479 26.505 1.00 91.06 316 LYS A O 1
ATOM 2329 N N . PRO A 1 317 ? -12.676 -12.428 24.773 1.00 88.25 317 PRO A N 1
ATOM 2330 C CA . PRO A 1 317 ? -12.464 -11.154 25.457 1.00 88.25 317 PRO A CA 1
ATOM 2331 C C . PRO A 1 317 ? -13.747 -10.590 26.079 1.00 88.25 317 PRO A C 1
ATOM 2333 O O . PRO A 1 317 ? -13.745 -10.250 27.264 1.00 88.25 317 PRO A O 1
ATOM 2336 N N . ASP A 1 318 ? -14.876 -10.634 25.362 1.00 88.00 318 ASP A N 1
ATOM 2337 C CA . ASP A 1 318 ? -16.165 -10.064 25.801 1.00 88.00 318 ASP A CA 1
ATOM 2338 C C . ASP A 1 318 ? -16.608 -10.528 27.197 1.00 88.00 318 ASP A C 1
ATOM 2340 O O . ASP A 1 318 ? -17.195 -9.782 27.981 1.00 88.00 318 ASP A O 1
ATOM 2344 N N . SER A 1 319 ? -16.306 -11.784 27.537 1.00 90.06 319 SER A N 1
ATOM 2345 C CA . SER A 1 319 ? -16.707 -12.395 28.810 1.00 90.06 319 SER A CA 1
ATOM 2346 C C . SER A 1 319 ? -15.568 -12.507 29.826 1.00 90.06 319 SER A C 1
ATOM 2348 O O . SER A 1 319 ? -15.814 -12.613 31.037 1.00 90.06 319 SER A O 1
ATOM 2350 N N . ARG A 1 320 ? -14.317 -12.511 29.353 1.00 93.56 320 ARG A N 1
ATOM 2351 C CA . ARG A 1 320 ? -13.133 -12.813 30.166 1.00 93.56 320 ARG A CA 1
ATOM 2352 C C . ARG A 1 320 ? -12.415 -11.548 30.641 1.00 93.56 320 ARG A C 1
ATOM 2354 O O . ARG A 1 320 ? -11.893 -11.556 31.752 1.00 93.56 320 ARG A O 1
ATOM 2361 N N . CYS A 1 321 ? -12.541 -10.426 29.936 1.00 92.69 321 CYS A N 1
ATOM 2362 C CA . CYS A 1 321 ? -11.940 -9.142 30.326 1.00 92.69 321 CYS A CA 1
ATOM 2363 C C . CYS A 1 321 ? -12.501 -8.537 31.621 1.00 92.69 321 CYS A C 1
ATOM 2365 O O . CYS A 1 321 ? -11.846 -7.743 32.296 1.00 92.69 321 CYS A O 1
ATOM 2367 N N . SER A 1 322 ? -13.693 -8.971 32.034 1.00 92.75 322 SER A N 1
ATOM 2368 C CA . SER A 1 322 ? -14.294 -8.587 33.318 1.00 92.75 322 SER A CA 1
ATOM 2369 C C . SER A 1 322 ? -13.875 -9.484 34.495 1.00 92.75 322 SER A C 1
ATOM 2371 O O . SER A 1 322 ? -14.286 -9.238 35.635 1.00 92.75 322 SER A O 1
ATOM 2373 N N . LYS A 1 323 ? -13.091 -10.545 34.253 1.00 94.69 323 LYS A N 1
ATOM 2374 C CA . LYS A 1 323 ? -12.619 -11.462 35.302 1.00 94.69 323 LYS A CA 1
ATOM 2375 C C . LYS A 1 323 ? -11.497 -10.832 36.115 1.00 94.69 323 LYS A C 1
ATOM 2377 O O . LYS A 1 323 ? -10.871 -9.865 35.697 1.00 94.69 323 LYS A O 1
ATOM 2382 N N . LYS A 1 324 ? -11.286 -11.375 37.312 1.00 94.81 324 LYS A N 1
ATOM 2383 C CA . LYS A 1 324 ? -10.306 -10.883 38.281 1.00 94.81 324 LYS A CA 1
ATOM 2384 C C . LYS A 1 324 ? -9.355 -12.001 38.693 1.00 94.81 324 LYS A C 1
ATOM 2386 O O . LYS A 1 324 ? -9.782 -13.162 38.729 1.00 94.81 324 LYS A O 1
ATOM 2391 N N . SER A 1 325 ? -8.118 -11.637 39.012 1.00 90.62 325 SER A N 1
ATOM 2392 C CA . SER A 1 325 ? -7.202 -12.487 39.772 1.00 90.62 325 SER A CA 1
ATOM 2393 C C . SER A 1 325 ? -7.637 -12.588 41.233 1.00 90.62 325 SER A C 1
ATOM 2395 O O . SER A 1 325 ? -8.565 -11.894 41.674 1.00 90.62 325 SER A O 1
ATOM 2397 N N . ASP A 1 326 ? -6.957 -13.446 41.988 1.00 89.06 326 ASP A N 1
ATOM 2398 C CA . ASP A 1 326 ? -7.163 -13.594 43.430 1.00 89.06 326 ASP A CA 1
ATOM 2399 C C . ASP A 1 326 ? -6.858 -12.285 44.188 1.00 89.06 326 ASP A C 1
ATOM 2401 O O . ASP A 1 326 ? -7.598 -11.909 45.100 1.00 89.06 326 ASP A O 1
ATOM 2405 N N . ASP A 1 327 ? -5.899 -11.494 43.692 1.00 87.31 327 ASP A N 1
ATOM 2406 C CA . ASP A 1 327 ? -5.581 -10.139 44.175 1.00 87.31 327 ASP A CA 1
ATOM 2407 C C . ASP A 1 327 ? -6.555 -9.054 43.683 1.00 87.31 327 ASP A C 1
ATOM 2409 O O . ASP A 1 327 ? -6.335 -7.857 43.866 1.00 87.31 327 ASP A O 1
ATOM 2413 N N . LYS A 1 328 ? -7.672 -9.455 43.063 1.00 87.81 328 LYS A N 1
ATOM 2414 C CA . LYS A 1 328 ? -8.736 -8.583 42.535 1.00 87.81 328 LYS A CA 1
ATOM 2415 C C . LYS A 1 328 ? -8.334 -7.707 41.339 1.00 87.81 328 LYS A C 1
ATOM 2417 O O . LYS A 1 328 ? -9.170 -6.901 40.913 1.00 87.81 328 LYS A O 1
ATOM 2422 N N . ALA A 1 329 ? -7.146 -7.885 40.758 1.00 89.19 329 ALA A N 1
ATOM 2423 C CA . ALA A 1 329 ? -6.745 -7.209 39.522 1.00 89.19 329 ALA A CA 1
ATOM 2424 C C . ALA A 1 329 ? -7.601 -7.712 38.349 1.00 89.19 329 ALA A C 1
ATOM 2426 O O . ALA A 1 329 ? -7.744 -8.925 38.166 1.00 89.19 329 ALA A O 1
ATOM 2427 N N . LYS A 1 330 ? -8.216 -6.809 37.575 1.00 90.50 330 LYS A N 1
ATOM 2428 C CA . LYS A 1 330 ? -9.083 -7.200 36.452 1.00 90.50 330 LYS A CA 1
ATOM 2429 C C . LYS A 1 330 ? -8.251 -7.507 35.213 1.00 90.50 330 LYS A C 1
ATOM 2431 O O . LYS A 1 330 ? -7.312 -6.781 34.923 1.00 90.50 330 LYS A O 1
ATOM 2436 N N . ALA A 1 331 ? -8.689 -8.500 34.444 1.00 89.44 331 ALA A N 1
ATOM 2437 C CA . ALA A 1 331 ? -8.099 -8.877 33.162 1.00 89.44 331 ALA A CA 1
ATOM 2438 C C . ALA A 1 331 ? -7.934 -7.673 32.222 1.00 89.44 331 ALA A C 1
ATOM 2440 O O . ALA A 1 331 ? -6.856 -7.458 31.698 1.00 89.44 331 ALA A O 1
ATOM 2441 N N . LYS A 1 332 ? -8.960 -6.828 32.077 1.00 87.12 332 LYS A N 1
ATOM 2442 C CA . LYS A 1 332 ? -8.905 -5.640 31.208 1.00 87.12 332 LYS A CA 1
ATOM 2443 C C . LYS A 1 332 ? -7.806 -4.617 31.534 1.00 87.12 332 LYS A C 1
ATOM 2445 O O . LYS A 1 332 ? -7.491 -3.803 30.684 1.00 87.12 332 LYS A O 1
ATOM 2450 N N . ASP A 1 333 ? -7.279 -4.617 32.758 1.00 85.75 333 ASP A N 1
ATOM 2451 C CA . ASP A 1 333 ? -6.293 -3.622 33.194 1.00 85.75 333 ASP A CA 1
ATOM 2452 C C . ASP A 1 333 ? -4.850 -4.157 33.026 1.00 85.75 333 ASP A C 1
ATOM 2454 O O . ASP A 1 333 ? -3.892 -3.392 33.077 1.00 85.75 333 ASP A O 1
ATOM 2458 N N . VAL A 1 334 ? -4.691 -5.473 32.828 1.00 87.94 334 VAL A N 1
ATOM 2459 C CA . VAL A 1 334 ? -3.393 -6.184 32.854 1.00 87.94 334 VAL A CA 1
ATOM 2460 C C . VAL A 1 334 ? -3.176 -7.146 31.681 1.00 87.94 334 VAL A C 1
ATOM 2462 O O . VAL A 1 334 ? -2.053 -7.572 31.456 1.00 87.94 334 VAL A O 1
ATOM 2465 N N . CYS A 1 335 ? -4.227 -7.501 30.945 1.00 90.19 335 CYS A N 1
ATOM 2466 C CA . CYS A 1 335 ? -4.199 -8.302 29.722 1.00 90.19 335 CYS A CA 1
ATOM 2467 C C . CYS A 1 335 ? -4.646 -7.420 28.555 1.00 90.19 335 CYS A C 1
ATOM 2469 O O . CYS A 1 335 ? -5.731 -7.591 27.990 1.00 90.19 335 CYS A O 1
ATOM 2471 N N . GLN A 1 336 ? -3.858 -6.384 28.292 1.00 86.12 336 GLN A N 1
ATOM 2472 C CA . GLN A 1 336 ? -4.275 -5.274 27.452 1.00 86.12 336 GLN A CA 1
ATOM 2473 C C . GLN A 1 336 ? -4.378 -5.672 25.967 1.00 86.12 336 GLN A C 1
ATOM 2475 O O . GLN A 1 336 ? -5.292 -5.218 25.271 1.00 86.12 336 GLN A O 1
ATOM 2480 N N . LEU A 1 337 ? -3.520 -6.596 25.506 1.00 85.25 337 LEU A N 1
ATOM 2481 C CA . LEU A 1 337 ? -3.585 -7.171 24.158 1.00 85.25 337 LEU A CA 1
ATOM 2482 C C . LEU A 1 337 ? -4.770 -8.131 24.040 1.00 85.25 337 LEU A C 1
ATOM 2484 O O . LEU A 1 337 ? -5.552 -8.035 23.088 1.00 85.25 337 LEU A O 1
ATOM 2488 N N . ALA A 1 338 ? -4.937 -9.019 25.025 1.00 88.19 338 ALA A N 1
ATOM 2489 C CA . ALA A 1 338 ? -6.028 -9.988 25.053 1.00 88.19 338 ALA A CA 1
ATOM 2490 C C . ALA A 1 338 ? -7.408 -9.320 25.075 1.00 88.19 338 ALA A C 1
ATOM 2492 O O . ALA A 1 338 ? -8.349 -9.822 24.465 1.00 88.19 338 ALA A O 1
ATOM 2493 N N . CYS A 1 339 ? -7.527 -8.189 25.773 1.00 88.62 339 CYS A N 1
ATOM 2494 C CA . CYS A 1 339 ? -8.774 -7.448 25.919 1.00 88.62 339 CYS A CA 1
ATOM 2495 C C . CYS A 1 339 ? -9.005 -6.364 24.875 1.00 88.62 339 CYS A C 1
ATOM 2497 O O . CYS A 1 339 ? -10.071 -5.751 24.896 1.00 88.62 339 CYS A O 1
ATOM 2499 N N . GLY A 1 340 ? -8.042 -6.128 23.979 1.00 78.75 340 GLY A N 1
ATOM 2500 C CA . GLY A 1 340 ? -8.139 -5.065 22.980 1.00 78.75 340 GLY A CA 1
ATOM 2501 C C . GLY A 1 340 ? -8.332 -3.686 23.610 1.00 78.75 340 GLY A C 1
ATOM 2502 O O . GLY A 1 340 ? -9.030 -2.853 23.047 1.00 78.75 340 GLY A O 1
ATOM 2503 N N . THR A 1 341 ? -7.775 -3.466 24.804 1.00 79.50 341 THR A N 1
ATOM 2504 C CA . THR A 1 341 ? -7.829 -2.164 25.485 1.00 79.50 341 THR A CA 1
ATOM 2505 C C . THR A 1 341 ? -6.684 -1.245 25.064 1.00 79.50 341 THR A C 1
ATOM 2507 O O . THR A 1 341 ? -6.640 -0.111 25.523 1.00 79.50 341 THR A O 1
ATOM 2510 N N . CYS A 1 342 ? -5.773 -1.727 24.215 1.00 72.75 342 CYS A N 1
ATOM 2511 C CA . CYS A 1 342 ? -4.727 -0.925 23.585 1.00 72.75 342 CYS A CA 1
ATOM 2512 C C . CYS A 1 342 ? -5.181 -0.355 22.242 1.00 72.75 342 CYS A C 1
ATOM 2514 O O . CYS A 1 342 ? -5.977 -0.988 21.545 1.00 72.75 342 CYS A O 1
ATOM 2516 N N . GLY A 1 343 ? -4.622 0.801 21.873 1.00 61.81 343 GLY A N 1
ATOM 2517 C CA . GLY A 1 343 ? -4.823 1.419 20.563 1.00 61.81 343 GLY A CA 1
ATOM 2518 C C . GLY A 1 343 ? -4.401 0.507 19.404 1.00 61.81 343 GLY A C 1
ATOM 2519 O O . GLY A 1 343 ? -3.537 -0.362 19.550 1.00 61.81 343 GLY A O 1
ATOM 2520 N N . ASP A 1 344 ? -5.034 0.696 18.246 1.00 54.47 344 ASP A N 1
ATOM 2521 C CA . ASP A 1 344 ? -4.914 -0.194 17.084 1.00 54.47 344 ASP A CA 1
ATOM 2522 C C . ASP A 1 344 ? -3.479 -0.326 16.530 1.00 54.47 344 ASP A C 1
ATOM 2524 O O .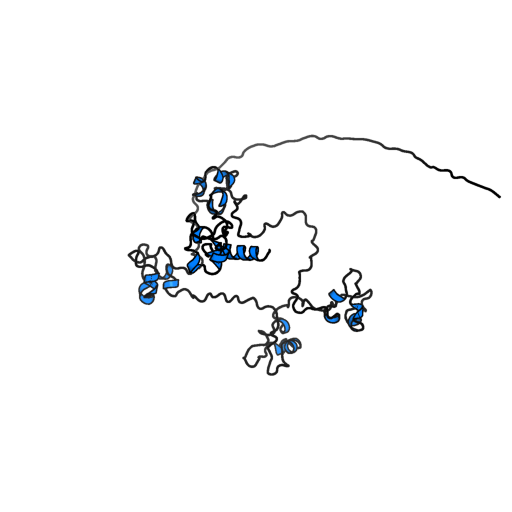 ASP A 1 344 ? -3.120 -1.384 16.003 1.00 54.47 344 ASP A O 1
ATOM 2528 N N . GLU A 1 345 ? -2.627 0.689 16.711 1.00 55.31 345 GLU A N 1
ATOM 2529 C CA . GLU A 1 345 ? -1.232 0.685 16.242 1.00 55.31 345 GLU A CA 1
ATOM 2530 C C . GLU A 1 345 ? -0.330 -0.283 17.037 1.00 55.31 345 GLU A C 1
ATOM 2532 O O . GLU A 1 345 ? 0.394 -1.090 16.444 1.00 55.31 345 GLU A O 1
ATOM 2537 N N . ASP A 1 346 ? -0.445 -0.318 18.370 1.00 57.00 346 ASP A N 1
ATOM 2538 C CA . ASP A 1 346 ? 0.315 -1.231 19.245 1.00 57.00 346 ASP A CA 1
ATOM 2539 C C . ASP A 1 346 ? -0.046 -2.710 19.010 1.00 57.00 346 ASP A C 1
ATOM 2541 O O . ASP A 1 346 ? 0.788 -3.618 19.112 1.00 57.00 346 ASP A O 1
ATOM 2545 N N . ARG A 1 347 ? -1.298 -2.976 18.619 1.00 54.56 347 ARG A N 1
ATOM 2546 C CA . ARG A 1 347 ? -1.792 -4.331 18.332 1.00 54.56 347 ARG A CA 1
ATOM 2547 C C . ARG A 1 347 ? -1.138 -4.937 17.088 1.00 54.56 347 ARG A C 1
ATOM 2549 O O . ARG A 1 347 ? -0.932 -6.155 17.037 1.00 54.56 347 ARG A O 1
ATOM 2556 N N . ARG A 1 348 ? -0.809 -4.109 16.090 1.00 53.09 348 ARG A N 1
ATOM 2557 C CA . ARG A 1 348 ? -0.171 -4.529 14.831 1.00 53.09 348 ARG A CA 1
ATOM 2558 C C . ARG A 1 348 ? 1.277 -4.967 15.064 1.00 53.09 348 ARG A C 1
ATOM 2560 O O . ARG A 1 348 ? 1.706 -5.982 14.521 1.00 53.09 348 ARG A O 1
ATOM 2567 N N . LEU A 1 349 ? 1.993 -4.273 15.945 1.00 52.56 349 LEU A N 1
ATOM 2568 C CA . LEU A 1 349 ? 3.403 -4.535 16.247 1.00 52.56 349 LEU A CA 1
ATOM 2569 C C . LEU A 1 349 ? 3.606 -5.734 17.178 1.00 52.56 349 LEU A C 1
ATOM 2571 O O . LEU A 1 349 ? 4.526 -6.527 16.970 1.00 52.56 349 LEU A O 1
ATOM 2575 N N . SER A 1 350 ? 2.709 -5.946 18.143 1.00 54.19 350 SER A N 1
ATOM 2576 C CA . SER A 1 350 ? 2.748 -7.142 18.997 1.00 54.19 350 SER A CA 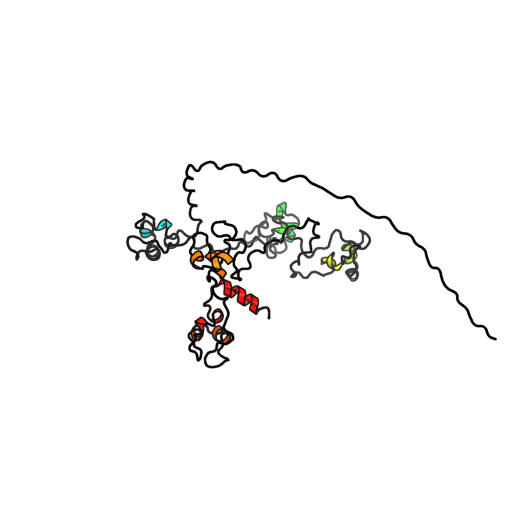1
ATOM 2577 C C . SER A 1 350 ? 2.463 -8.436 18.222 1.00 54.19 350 SER A C 1
ATOM 2579 O O . SER A 1 350 ? 3.083 -9.463 18.500 1.00 54.19 350 SER A O 1
ATOM 2581 N N . ARG A 1 351 ? 1.610 -8.399 17.186 1.00 54.19 351 ARG A N 1
ATOM 2582 C CA . ARG A 1 351 ? 1.403 -9.546 16.276 1.00 54.19 351 ARG A CA 1
ATOM 2583 C C . ARG A 1 351 ? 2.645 -9.870 15.443 1.00 54.19 351 ARG A C 1
ATOM 2585 O O . ARG A 1 351 ? 2.942 -11.044 15.250 1.00 54.19 351 ARG A O 1
ATOM 2592 N N . LEU A 1 352 ? 3.391 -8.853 15.008 1.00 46.78 352 LEU A N 1
ATOM 2593 C CA . LEU A 1 352 ? 4.652 -9.039 14.280 1.00 46.78 352 LEU A CA 1
ATOM 2594 C C . LEU A 1 352 ? 5.746 -9.657 15.166 1.00 46.78 352 LEU A C 1
ATOM 2596 O O . LEU A 1 352 ? 6.513 -10.492 14.698 1.00 46.78 352 LEU A O 1
ATOM 2600 N N . ARG A 1 353 ? 5.783 -9.317 16.462 1.00 50.28 353 ARG A N 1
ATOM 2601 C CA . ARG A 1 353 ? 6.716 -9.925 17.430 1.00 50.28 353 ARG A CA 1
ATOM 2602 C C . ARG A 1 353 ? 6.345 -11.363 17.812 1.00 50.28 353 ARG A C 1
ATOM 2604 O O . ARG A 1 353 ? 7.238 -12.162 18.068 1.00 50.28 353 ARG A O 1
ATOM 2611 N N . GLY A 1 354 ? 5.055 -11.703 17.831 1.00 45.06 354 GLY A N 1
ATOM 2612 C CA . GLY A 1 354 ? 4.575 -13.060 18.126 1.00 45.06 354 GLY A CA 1
ATOM 2613 C C . GLY A 1 354 ? 4.816 -14.083 17.008 1.00 45.06 354 GLY A C 1
ATOM 2614 O O . GLY A 1 354 ? 4.842 -15.274 17.285 1.00 45.06 354 GLY A O 1
ATOM 2615 N N . ALA A 1 355 ? 5.024 -13.635 15.767 1.00 39.62 355 ALA A N 1
ATOM 2616 C CA . ALA A 1 355 ? 5.323 -14.504 14.625 1.00 39.62 355 ALA A CA 1
ATOM 2617 C C . ALA A 1 355 ? 6.818 -14.865 14.489 1.00 39.62 355 ALA A C 1
ATOM 2619 O O . ALA A 1 355 ? 7.178 -15.653 13.619 1.00 39.62 355 ALA A O 1
ATOM 2620 N N . ALA A 1 356 ? 7.685 -14.286 15.326 1.00 37.44 356 ALA A N 1
ATOM 2621 C CA . ALA A 1 356 ? 9.138 -14.445 15.260 1.00 37.44 356 ALA A CA 1
ATOM 2622 C C . ALA A 1 356 ? 9.717 -15.405 16.323 1.00 37.44 356 ALA A C 1
ATOM 2624 O O . ALA A 1 356 ? 10.919 -15.347 16.585 1.00 37.44 356 ALA A O 1
ATOM 2625 N N . ASN A 1 357 ? 8.896 -16.259 16.950 1.00 32.97 357 ASN A N 1
ATOM 2626 C CA . ASN A 1 357 ? 9.339 -17.217 17.975 1.00 32.97 357 ASN A CA 1
ATOM 2627 C C . ASN A 1 357 ? 8.838 -18.636 17.704 1.00 32.97 357 ASN A C 1
ATOM 2629 O O . ASN A 1 357 ? 7.619 -18.780 17.459 1.00 32.97 357 ASN A O 1
#

Radius of gyration: 37.48 Å; chains: 1; bounding box: 115×99×79 Å

Organism: Aureococcus anophagefferens (NCBI:txid44056)

Sequence (357 aa):
MPSALPIPSPTTSPTVSPTTSPTESPTTAPTTTPTTAPTSASNPTPKPTPAPTSSCADSASWFSKKSKNDCAWVAEDAESRCSKKDDDDVKAKSACPRACGKCDDDAEEEDEAEPACEDDSTWFSKKSSNNCRWVAEKPDSRCSKKNDDDVKAKSACFVACGVCEAPEAACADSTSWYYKKADRDCSWIADKPKRCDKADEYGVDASVACALTCDACDADAAPTPAPTPEPTAAPTPAPTTAPTATRCEDDDDWLYDGKDGRGCAWIAEKTSRCDGKDGAREACPLSCGACEPACEDSKSWFSKKESNNCEWVAEKPDSRCSKKSDDKAKAKDVCQLACGTCGDEDRRLSRLRGAAN

Secondary structure (DSSP, 8-state):
---------------------------------------------PPPPPP--------TT--SSSTTS-HHHHHTTHHHHTT-B-TT--BHHHH-TTTTT-S-S-----------S-B-TT-BSSSTTSBHHHHHTSHHHHTT-B-TTS-BGGGTBTTTTTSSPPP--SS-B-SS--SSSTT-SHHHHHT-GGGTT-B-TTS-BHHHHBTTTTT---TT-PPPPP---------PPPP-----S------TT--GGG-TT-SHHHHHT-GGGTTSTT-HHHH-TTTTT-------B-TT--SSSTTSSHHHHHHSHHHHTT-B-TT--BHHHHBTTTTT-S-HHHHHHHHHHHTT-

Foldseek 3Di:
DDDDDDDDDDDDDDDDDDDDDDDDDDDDDDDDDDDDDDDDDDDDDPDPDPDPDDDQDAAQPFAAPDNVRGLVVCLVPLPVQQQGHHPVRHGCVVRNVVSNVVDPPPPPPPPPVPPQQAAAQPDAAPDNVRGLVVCLVPVVPQQQGHHPVRHGNVRRNVCSNVVDPHPPQQAAAAPQDAAVDNVRGLVVCLVPLVQQQGAHPVRHGNCNRNVVSNVVDDVPDDDDDDDDDDDDDDDDDDDDDDDPPDDLAAAPPDADVPDPPRGLVVCLVPLVCCPDPRNSCVRNVPSNVVDDPQQDADQPDAAPDNVRGLVVCLVPVPPQQQGAHPVRHGRVVRSVLSNVVDDPVSNVVVVVVVVPD

pLDDT: mean 75.27, std 19.08, range [32.97, 96.69]